Protein AF-A0A7C1Q0R7-F1 (afdb_monomer_lite)

Radius of gyration: 21.44 Å; chains: 1; bounding box: 67×42×61 Å

pLDDT: mean 85.77, std 15.03, range [34.66, 98.19]

Secondary structure (DSSP, 8-state):
--SGGGGS---PPP----HHHHHHHH-EETTEEP--TT-THHHHHHH---SEEEEEE-SSS-HHHHHHHHHHHHHHHSTT-EEEEEESSHHHHHHHIIIIIHHHHHH-HHHHHH--S-B-SSEEEETTEEEEEEETTS-SGGGG---SEEEEESGGGS-HHHHHHHHGGGTT-SS-EEEEEE---STTSHHHHHHHHS--EEEEEE-TTT--EEE---PPPTTS---SSEE-TTS------TTGGGT---EEB-TTT-PBP---TTS-EEEEES-SS-SSEEEEE-GGGGTTT--HHHHHHHHHH---GGGGGGG-

Foldseek 3Di:
DVVVVVPPPPPQQPPPLFLQVLQQVFWDDPLHRDDCQLNVVLRCVLRDLFQFAFEAAFPDNCNVLSVLSSVLSCCLRDAQFEEEEEDAAPVVLQCCCVPRVVRGCVRGPSQVVLDWPDDDSQWTDRNRYIYGYDHQPDDPPVLPAAHQAYEYEQFQSHDPVVVVSNLVSNPPHPRSHYYAYHHDQADCDGSNVLCVQALNKAKWWQDPVPRDTDGQADDAPPPDQRLGQKDAPVLHGHDDDQPCLVPTFIFGADSPPSDGDADDPPTDMDIDGNHDPGSYHYYYHAPCSSVNPDGPSNLRNVLNPDPDPSSNSSRD

Sequence (316 aa):
MQDFYKELRNFKPEEIKEFSKWVTSFTKLKTKPFNFDKHEYQKTILDDTHPTIGVRKCVQVGVSEILIRKFLAFMAMHQGCQGIYTFPTAAEVSQFVKARVDPVIKGCSKIKELGFNTDNVKVKQIGQSFVHFKGSFGERETIAVPSDYNIHDEIDYSKPDIQNLYRSRLEHSSFRWETNCSTPSIPSYGIDQIFEDSDQRHWHIKCPHCNMWQILTWLPDKDKIDTNNIADPNGNPIYVDKENIKEIELIYVCRKCRKKLEYRSDLEMEWVAKYTNKDIHGYHLGPCVAWGYKKPNRIIKSFYDYKEIDKAYNHV

Structure (mmCIF, N/CA/C/O backbone):
data_AF-A0A7C1Q0R7-F1
#
_entry.id   AF-A0A7C1Q0R7-F1
#
loop_
_atom_site.group_PDB
_atom_site.id
_atom_site.type_symbol
_atom_site.label_atom_id
_atom_site.label_alt_id
_atom_site.label_comp_id
_atom_site.label_asym_id
_atom_site.label_entity_id
_atom_site.label_seq_id
_atom_site.pdbx_PDB_ins_code
_atom_site.Cartn_x
_atom_site.Cartn_y
_atom_site.Cartn_z
_atom_site.occupancy
_atom_site.B_iso_or_equiv
_atom_site.auth_seq_id
_atom_site.auth_comp_id
_atom_site.auth_asym_id
_atom_site.auth_atom_id
_atom_site.pdbx_PDB_model_num
ATOM 1 N N . MET A 1 1 ? -36.579 9.875 31.918 1.00 42.44 1 MET A N 1
ATOM 2 C CA . MET A 1 1 ? -35.888 8.658 31.421 1.00 42.44 1 MET A CA 1
ATOM 3 C C . MET A 1 1 ? -36.222 8.328 29.958 1.00 42.44 1 MET A C 1
ATOM 5 O O . MET A 1 1 ? -35.388 7.727 29.301 1.00 42.44 1 MET A O 1
ATOM 9 N N . GLN A 1 2 ? -37.381 8.746 29.423 1.00 41.19 2 GLN A N 1
ATOM 10 C CA . GLN A 1 2 ? -37.760 8.530 28.012 1.00 41.19 2 GLN A CA 1
ATOM 11 C C . GLN A 1 2 ? -37.128 9.509 27.002 1.00 41.19 2 GLN A C 1
ATOM 13 O O . GLN A 1 2 ? -37.003 9.154 25.836 1.00 41.19 2 GLN A O 1
ATOM 18 N N . ASP A 1 3 ? -36.671 10.692 27.426 1.00 42.06 3 ASP A N 1
ATOM 19 C CA . ASP A 1 3 ? -36.121 11.695 26.495 1.00 42.06 3 ASP A CA 1
ATOM 20 C C . ASP A 1 3 ? -34.596 11.625 26.288 1.00 42.06 3 ASP A C 1
ATOM 22 O O . ASP A 1 3 ? -34.091 12.231 25.352 1.00 42.06 3 ASP A O 1
ATOM 26 N N . PHE A 1 4 ? -33.858 10.821 27.067 1.00 38.94 4 PHE A N 1
ATOM 27 C CA . PHE A 1 4 ? -32.407 10.636 26.867 1.00 38.94 4 PHE A CA 1
ATOM 28 C C . PHE A 1 4 ? -32.087 9.808 25.607 1.00 38.94 4 PHE A C 1
ATOM 30 O O . PHE A 1 4 ? -31.056 9.996 24.973 1.00 38.94 4 PHE A O 1
ATOM 37 N N . TYR A 1 5 ? -33.003 8.925 25.194 1.00 41.19 5 TYR A N 1
ATOM 38 C CA . TYR A 1 5 ? -32.821 8.073 24.014 1.00 41.19 5 TYR A CA 1
ATOM 39 C C . TYR A 1 5 ? -33.250 8.734 22.694 1.00 41.19 5 TYR A C 1
ATOM 41 O O . TYR A 1 5 ? -32.948 8.201 21.630 1.00 41.19 5 TYR A O 1
ATOM 49 N N . LYS A 1 6 ? -33.920 9.898 22.731 1.00 36.16 6 LYS A N 1
ATOM 50 C CA . LYS A 1 6 ? -34.312 10.637 21.513 1.00 36.16 6 LYS A CA 1
ATOM 51 C C . LYS A 1 6 ? -33.145 11.372 20.847 1.00 36.16 6 LYS A C 1
ATOM 53 O O . LYS A 1 6 ? -33.234 11.674 19.661 1.00 36.16 6 LYS A O 1
ATOM 58 N N . GLU A 1 7 ? -32.057 11.629 21.574 1.00 34.66 7 GLU A N 1
ATOM 59 C CA . GLU A 1 7 ? -30.865 12.317 21.052 1.00 34.66 7 GLU A CA 1
ATOM 60 C C . GLU A 1 7 ? -29.766 11.376 20.542 1.00 34.66 7 GLU A C 1
ATOM 62 O O . GLU A 1 7 ? -28.697 11.830 20.126 1.00 34.66 7 GLU A O 1
ATOM 67 N N . LEU A 1 8 ? -30.026 10.068 20.476 1.00 38.53 8 LEU A N 1
ATOM 68 C CA . LEU A 1 8 ? -29.228 9.188 19.630 1.00 38.53 8 LEU A CA 1
ATOM 69 C C . LEU A 1 8 ? -29.557 9.545 18.181 1.00 38.53 8 LEU A C 1
ATOM 71 O O . LEU A 1 8 ? -30.485 8.999 17.587 1.00 38.53 8 LEU A O 1
ATOM 75 N N . ARG A 1 9 ? -28.829 10.526 17.625 1.00 42.84 9 ARG A N 1
ATOM 76 C CA . ARG A 1 9 ? -28.843 10.841 16.194 1.00 42.84 9 ARG A CA 1
ATOM 77 C C . ARG A 1 9 ? -28.782 9.514 15.448 1.00 42.84 9 ARG A C 1
ATOM 79 O O . ARG A 1 9 ? -27.761 8.832 15.492 1.00 42.84 9 ARG A O 1
ATOM 86 N N . ASN A 1 10 ? -29.881 9.161 14.784 1.00 41.69 10 ASN A N 1
ATOM 87 C CA . ASN A 1 10 ? -29.944 8.073 13.818 1.00 41.69 10 ASN A CA 1
ATOM 88 C C . ASN A 1 10 ? -29.047 8.454 12.637 1.00 41.69 10 ASN A C 1
ATOM 90 O O . ASN A 1 10 ? -29.522 8.885 11.586 1.00 41.69 10 ASN A O 1
ATOM 94 N N . PHE A 1 11 ? -27.735 8.352 12.832 1.00 46.06 11 PHE A N 1
ATOM 95 C CA . PHE A 1 11 ? -26.768 8.441 11.763 1.00 46.06 11 PHE A CA 1
ATOM 96 C C . PHE A 1 11 ? -26.883 7.137 10.989 1.00 46.06 11 PHE A C 1
ATOM 98 O O . PHE A 1 11 ? -26.277 6.129 11.342 1.00 46.06 11 PHE A O 1
ATOM 105 N N . LYS A 1 12 ? -27.739 7.130 9.968 1.00 44.28 12 LYS A N 1
ATOM 106 C CA . LYS A 1 12 ? -27.694 6.077 8.959 1.00 44.28 12 LYS A CA 1
ATOM 107 C C . LYS A 1 12 ? -26.378 6.274 8.203 1.00 44.28 12 LYS A C 1
ATOM 109 O O . LYS A 1 12 ? -26.200 7.357 7.639 1.00 44.28 12 LYS A O 1
ATOM 114 N N . PRO A 1 13 ? -25.446 5.305 8.210 1.00 50.72 13 PRO A N 1
ATOM 115 C CA . PRO A 1 13 ? -24.285 5.382 7.337 1.00 50.72 13 PRO A CA 1
ATOM 116 C C . PRO A 1 13 ? -24.773 5.591 5.900 1.00 50.72 13 PRO A C 1
ATOM 118 O O . PRO A 1 13 ? -25.731 4.945 5.474 1.00 50.72 13 PRO A O 1
ATOM 121 N N . GLU A 1 14 ? -24.167 6.520 5.160 1.00 50.19 14 GLU A N 1
ATOM 122 C CA . GLU A 1 14 ? -24.416 6.603 3.719 1.00 50.19 14 GLU A CA 1
ATOM 123 C C . GLU A 1 14 ? -24.009 5.276 3.068 1.00 50.19 14 GLU A C 1
ATOM 125 O O . GLU A 1 14 ? -22.949 4.734 3.387 1.00 50.19 14 GLU A O 1
ATOM 130 N N . GLU A 1 15 ? -24.810 4.787 2.115 1.00 48.34 15 GLU A N 1
ATOM 131 C CA . GLU A 1 15 ? -24.443 3.681 1.220 1.00 48.34 15 GLU A CA 1
ATOM 132 C C . GLU A 1 15 ? -23.345 4.130 0.237 1.00 48.34 15 GLU A C 1
ATOM 134 O O . GLU A 1 15 ? -23.527 4.210 -0.981 1.00 48.34 15 GLU A O 1
ATOM 139 N N . ILE A 1 16 ? -22.164 4.452 0.751 1.00 55.19 16 ILE A N 1
ATOM 140 C CA . ILE A 1 16 ? -20.971 4.501 -0.080 1.00 55.19 16 ILE A CA 1
ATOM 141 C C . ILE A 1 16 ? -20.469 3.068 -0.183 1.00 55.19 16 ILE A C 1
ATOM 143 O O . ILE A 1 16 ? -19.969 2.505 0.779 1.00 55.19 16 ILE A O 1
ATOM 147 N N . LYS A 1 17 ? -20.642 2.469 -1.362 1.00 64.62 17 LYS A N 1
ATOM 148 C CA . LYS A 1 17 ? -20.288 1.063 -1.604 1.00 64.62 17 LYS A CA 1
ATOM 149 C C . LYS A 1 17 ? -18.780 0.835 -1.791 1.00 64.62 17 LYS A C 1
ATOM 151 O O . LYS A 1 17 ? -18.340 -0.303 -1.731 1.00 64.62 17 LYS A O 1
ATOM 156 N N . GLU A 1 18 ? -18.001 1.901 -2.005 1.00 85.94 18 GLU A N 1
ATOM 157 C CA . GLU A 1 18 ? -16.574 1.841 -2.356 1.00 85.94 18 GLU A CA 1
ATOM 158 C C . GLU A 1 18 ? -15.733 2.789 -1.490 1.00 85.94 18 GLU A C 1
ATOM 160 O O . GLU A 1 18 ? -16.016 3.991 -1.389 1.00 85.94 18 GLU A O 1
ATOM 165 N N . PHE A 1 19 ? -14.651 2.272 -0.908 1.00 94.06 19 PHE A N 1
ATOM 166 C CA . PHE A 1 19 ? -13.727 3.054 -0.087 1.00 94.06 19 PHE A CA 1
ATOM 167 C C . PHE A 1 19 ? -13.060 4.176 -0.883 1.00 94.06 19 PHE A C 1
ATOM 169 O O . PHE A 1 19 ? -12.844 5.263 -0.351 1.00 94.06 19 PHE A O 1
ATOM 176 N N . SER A 1 20 ? -12.754 3.961 -2.160 1.00 94.56 20 SER A N 1
ATOM 177 C CA . SER A 1 20 ? -12.047 4.922 -3.010 1.00 94.56 20 SER A CA 1
ATOM 178 C C . SER A 1 20 ? -12.898 6.142 -3.283 1.00 94.56 20 SER A C 1
ATOM 180 O O . SER A 1 20 ? -12.407 7.273 -3.194 1.00 94.56 20 SER A O 1
ATOM 182 N N . LYS A 1 21 ? -14.198 5.931 -3.495 1.00 93.94 21 LYS A N 1
ATOM 183 C CA . LYS A 1 21 ? -15.187 7.000 -3.582 1.00 93.94 21 LYS A CA 1
ATOM 184 C C . LYS A 1 21 ? -15.287 7.774 -2.270 1.00 93.94 21 LYS A C 1
ATOM 186 O O . LYS A 1 21 ? -15.254 9.004 -2.300 1.00 93.94 21 LYS A O 1
ATOM 191 N N . TRP A 1 22 ? -15.350 7.092 -1.123 1.00 94.50 22 TRP A N 1
ATOM 192 C CA . TRP A 1 22 ? -15.361 7.757 0.188 1.00 94.50 22 TRP A CA 1
ATOM 193 C C . TRP A 1 22 ? -14.112 8.628 0.383 1.00 94.50 22 TRP A C 1
ATOM 195 O O . TRP A 1 22 ? -14.188 9.814 0.705 1.00 94.50 22 TRP A O 1
ATOM 205 N N . VAL A 1 23 ? -12.944 8.045 0.123 1.00 95.44 23 VAL A N 1
ATOM 206 C CA . VAL A 1 23 ? -11.639 8.662 0.351 1.00 95.44 23 VAL A CA 1
ATOM 207 C C . VAL A 1 23 ? -11.426 9.893 -0.525 1.00 95.44 23 VAL A C 1
ATOM 209 O O . VAL A 1 23 ? -10.986 10.929 -0.020 1.00 95.44 23 VAL A O 1
ATOM 212 N N . THR A 1 24 ? -11.760 9.803 -1.810 1.00 95.50 24 THR A N 1
ATOM 213 C CA . THR A 1 24 ? -11.657 10.930 -2.754 1.00 95.50 24 THR A CA 1
ATOM 214 C C . THR A 1 24 ? -12.675 12.031 -2.468 1.00 95.50 24 THR A C 1
ATOM 216 O O . THR A 1 24 ? -12.364 13.205 -2.657 1.00 95.50 24 THR A O 1
ATOM 219 N N . SER A 1 25 ? -13.855 11.682 -1.949 1.00 94.62 25 SER A N 1
ATOM 220 C CA . SER A 1 25 ? -14.903 12.659 -1.627 1.00 94.62 25 SER A CA 1
ATOM 221 C C . SER A 1 25 ? -14.608 13.440 -0.349 1.00 94.62 25 SER A C 1
ATOM 223 O O . SER A 1 25 ? -14.894 14.634 -0.271 1.00 94.62 25 SER A O 1
ATOM 225 N N . PHE A 1 26 ? -14.041 12.780 0.666 1.00 94.94 26 PHE A N 1
ATOM 226 C CA . PHE A 1 26 ? -13.990 13.357 2.009 1.00 94.94 26 PHE A CA 1
ATOM 227 C C . PHE A 1 26 ? -12.599 13.637 2.543 1.00 94.94 26 PHE A C 1
ATOM 229 O O . PHE A 1 26 ? -12.502 14.341 3.540 1.00 94.94 26 PHE A O 1
ATOM 236 N N . THR A 1 27 ? -11.523 13.121 1.947 1.00 95.44 27 THR A N 1
ATOM 237 C CA . THR A 1 27 ? -10.171 13.327 2.486 1.00 95.44 27 THR A CA 1
ATOM 238 C C . THR A 1 27 ? -9.345 14.287 1.639 1.00 95.44 27 THR A C 1
ATOM 240 O O . THR A 1 27 ? -9.610 14.539 0.463 1.00 95.44 27 THR A O 1
ATOM 243 N N . LYS A 1 28 ? -8.305 14.844 2.263 1.00 94.31 28 LYS A N 1
ATOM 244 C CA . LYS A 1 28 ? -7.347 15.743 1.618 1.00 94.31 28 LYS A CA 1
ATOM 245 C C . LYS A 1 28 ? -5.928 15.215 1.783 1.00 94.31 28 LYS A C 1
ATOM 247 O O . LYS A 1 28 ? -5.630 14.457 2.709 1.00 94.31 28 LYS A O 1
ATOM 252 N N . LEU A 1 29 ? -5.035 15.648 0.903 1.00 91.88 29 LEU A N 1
ATOM 253 C CA . LEU A 1 29 ? -3.594 15.470 1.028 1.00 91.88 29 LEU A CA 1
ATOM 254 C C . LEU A 1 29 ? -2.919 16.803 0.716 1.00 91.88 29 LEU A C 1
ATOM 256 O O . LEU A 1 29 ? -3.132 17.368 -0.353 1.00 91.88 29 LEU A O 1
ATOM 260 N N . LYS A 1 30 ? -2.125 17.322 1.663 1.00 88.06 30 LYS A N 1
ATOM 261 C CA . LYS A 1 30 ? -1.474 18.642 1.548 1.00 88.06 30 LYS A CA 1
ATOM 262 C C . LYS A 1 30 ? -2.463 19.725 1.087 1.00 88.06 30 LYS A C 1
ATOM 264 O O . LYS A 1 30 ? -2.247 20.361 0.065 1.00 88.06 30 LYS A O 1
ATOM 269 N N . THR A 1 31 ? -3.577 19.840 1.817 1.00 86.31 31 THR A N 1
ATOM 270 C CA . THR A 1 31 ? -4.712 20.766 1.596 1.00 86.31 31 THR A CA 1
ATOM 271 C C . THR A 1 31 ? -5.526 20.589 0.308 1.00 86.31 31 THR A C 1
ATOM 273 O O . THR A 1 31 ? -6.629 21.132 0.230 1.00 86.31 31 THR A O 1
ATOM 276 N N . LYS A 1 32 ? -5.071 19.781 -0.654 1.00 92.94 32 LYS A N 1
ATOM 277 C CA . LYS A 1 32 ? -5.807 19.471 -1.887 1.00 92.94 32 LYS A CA 1
ATOM 278 C C . LYS A 1 32 ? -6.721 18.251 -1.709 1.00 92.94 32 LYS A C 1
ATOM 280 O O . LYS A 1 32 ? -6.392 17.385 -0.894 1.00 92.94 32 LYS A O 1
ATOM 285 N N . PRO A 1 33 ? -7.846 18.158 -2.443 1.00 94.00 33 PRO A N 1
ATOM 286 C CA . PRO A 1 33 ? -8.642 16.933 -2.504 1.00 94.00 33 PRO A CA 1
ATOM 287 C C . PRO A 1 33 ? -7.771 15.728 -2.871 1.00 94.00 33 PRO A C 1
ATOM 289 O O . PRO A 1 33 ? -6.902 15.836 -3.739 1.00 94.00 33 PRO A O 1
ATOM 292 N N . PHE A 1 34 ? -7.970 14.606 -2.180 1.00 95.12 34 PHE A N 1
ATOM 293 C CA . PHE A 1 34 ? -7.236 13.380 -2.477 1.00 95.12 34 PHE A CA 1
ATOM 294 C C . PHE A 1 34 ? -7.654 12.822 -3.845 1.00 95.12 34 PHE A C 1
ATOM 296 O O . PHE A 1 34 ? -8.837 12.791 -4.174 1.00 95.12 34 PHE A O 1
ATOM 303 N N . ASN A 1 35 ? -6.686 12.361 -4.634 1.00 94.44 35 ASN A N 1
ATOM 304 C CA . ASN A 1 35 ? -6.914 11.661 -5.894 1.00 94.44 35 ASN A CA 1
ATOM 305 C C . ASN A 1 35 ? -5.811 10.615 -6.118 1.00 94.44 35 ASN A C 1
ATOM 307 O O . ASN A 1 35 ? -4.823 10.582 -5.384 1.00 94.44 35 ASN A O 1
ATOM 311 N N . PHE A 1 36 ? -5.999 9.776 -7.134 1.00 93.25 36 PHE A N 1
ATOM 312 C CA . PHE A 1 36 ? -5.085 8.691 -7.488 1.00 93.25 36 PHE A CA 1
ATOM 313 C C . PHE A 1 36 ? -4.190 9.022 -8.689 1.00 93.25 36 PHE A C 1
ATOM 315 O O . PHE A 1 36 ? -3.677 8.097 -9.309 1.00 93.25 36 PHE A O 1
ATOM 322 N N . ASP A 1 37 ? -4.001 10.301 -9.042 1.00 91.81 37 ASP A N 1
ATOM 323 C CA . ASP A 1 37 ? -3.130 10.678 -10.164 1.00 91.81 37 ASP A CA 1
ATOM 324 C C . ASP A 1 37 ? -1.728 10.078 -9.960 1.00 91.81 37 ASP A C 1
ATOM 326 O O . ASP A 1 37 ? -1.084 10.299 -8.924 1.00 91.81 37 ASP A O 1
ATOM 330 N N . LYS A 1 38 ? -1.278 9.271 -10.930 1.00 92.00 38 LYS A N 1
ATOM 331 C CA . LYS A 1 38 ? -0.022 8.489 -10.912 1.00 92.00 38 LYS A CA 1
ATOM 332 C C . LYS A 1 38 ? 0.061 7.407 -9.826 1.00 92.00 38 LYS A C 1
ATOM 334 O O . LYS A 1 38 ? 1.154 6.923 -9.514 1.00 92.00 38 LYS A O 1
ATOM 339 N N . HIS A 1 39 ? -1.071 7.064 -9.221 1.00 94.12 39 HIS A N 1
ATOM 340 C CA . HIS A 1 39 ? -1.218 6.127 -8.108 1.00 94.12 39 HIS A CA 1
ATOM 341 C C . HIS A 1 39 ? -2.429 5.197 -8.296 1.00 94.12 39 HIS A C 1
ATOM 343 O O . HIS A 1 39 ? -3.006 4.719 -7.323 1.00 94.12 39 HIS A O 1
ATOM 349 N N . GLU A 1 40 ? -2.825 4.911 -9.536 1.00 94.06 40 GLU A N 1
ATOM 350 C CA . GLU A 1 40 ? -4.020 4.126 -9.881 1.00 94.06 40 GLU A CA 1
ATOM 351 C C . GLU A 1 40 ? -4.017 2.736 -9.236 1.00 94.06 40 GLU A C 1
ATOM 353 O O . GLU A 1 40 ? -5.059 2.258 -8.790 1.00 94.06 40 GLU A O 1
ATOM 358 N N . TYR A 1 41 ? -2.831 2.134 -9.091 1.00 93.50 41 TYR A N 1
ATOM 359 C CA . TYR A 1 41 ? -2.624 0.849 -8.416 1.00 93.50 41 TYR A CA 1
ATOM 360 C C . TYR A 1 41 ? -3.160 0.823 -6.980 1.00 93.50 41 TYR A C 1
ATOM 362 O O . TYR A 1 41 ? -3.491 -0.240 -6.457 1.00 93.50 41 TYR A O 1
ATOM 370 N N . GLN A 1 42 ? -3.262 1.981 -6.328 1.00 95.69 42 GLN A N 1
ATOM 371 C CA . GLN A 1 42 ? -3.757 2.092 -4.963 1.00 95.69 42 GLN A CA 1
ATOM 372 C C . GLN A 1 42 ? -5.277 1.931 -4.861 1.00 95.69 42 GLN A C 1
ATOM 374 O O . GLN A 1 42 ? -5.764 1.542 -3.800 1.00 95.69 42 GLN A O 1
ATOM 379 N N . LYS A 1 43 ? -6.027 2.220 -5.935 1.00 94.88 43 LYS A N 1
ATOM 380 C CA . LYS A 1 43 ? -7.495 2.216 -5.914 1.00 94.88 43 LYS A CA 1
ATOM 381 C C . LYS A 1 43 ? -8.041 0.832 -5.563 1.00 94.88 43 LYS A C 1
ATOM 383 O O . LYS A 1 43 ? -8.800 0.707 -4.611 1.00 94.88 43 LYS A O 1
ATOM 388 N N . THR A 1 44 ? -7.589 -0.204 -6.271 1.00 93.62 44 THR A N 1
ATOM 389 C CA . THR A 1 44 ? -8.032 -1.587 -6.034 1.00 93.62 44 THR A CA 1
ATOM 390 C C . THR A 1 44 ? -7.694 -2.067 -4.626 1.00 93.62 44 THR A C 1
ATOM 392 O O . THR A 1 44 ? -8.540 -2.671 -3.988 1.00 93.62 44 THR A O 1
ATOM 395 N N . ILE A 1 45 ? -6.503 -1.750 -4.102 1.00 95.88 45 ILE A N 1
ATOM 396 C CA . ILE A 1 45 ? -6.101 -2.131 -2.734 1.00 95.88 45 ILE A CA 1
ATOM 397 C C . ILE A 1 45 ? -7.019 -1.474 -1.694 1.00 95.88 45 ILE A C 1
ATOM 399 O O . ILE A 1 45 ? -7.382 -2.077 -0.678 1.00 95.88 45 ILE A O 1
ATOM 403 N N . LEU A 1 46 ? -7.382 -0.214 -1.937 1.00 95.44 46 LEU A N 1
ATOM 404 C CA . LEU A 1 46 ? -8.264 0.534 -1.057 1.00 95.44 46 LEU A CA 1
ATOM 405 C C . LEU A 1 46 ? -9.697 -0.027 -1.080 1.00 95.44 46 LEU A C 1
ATOM 407 O O . LEU A 1 46 ? -10.297 -0.152 -0.017 1.00 95.44 46 LEU A O 1
ATOM 411 N N . ASP A 1 47 ? -10.203 -0.397 -2.259 1.00 95.88 47 ASP A N 1
ATOM 412 C CA . ASP A 1 47 ? -11.548 -0.961 -2.458 1.00 95.88 47 ASP A CA 1
ATOM 413 C C . ASP A 1 47 ? -11.664 -2.456 -2.124 1.00 95.88 47 ASP A C 1
ATOM 415 O O . ASP A 1 47 ? -12.774 -2.972 -2.011 1.00 95.88 47 ASP A O 1
ATOM 419 N N . ASP A 1 48 ? -10.546 -3.159 -1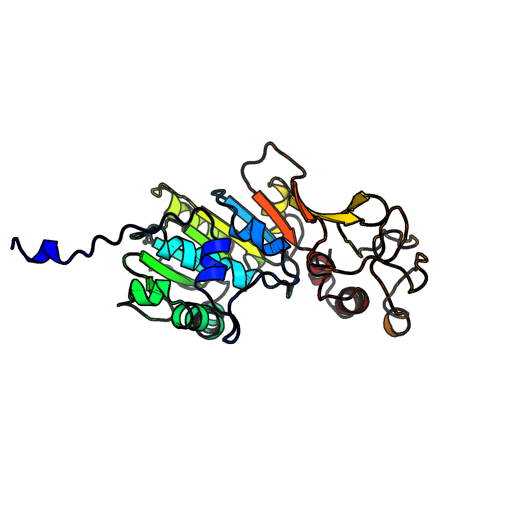.948 1.00 95.19 48 ASP A N 1
ATOM 420 C CA . ASP A 1 48 ? -10.548 -4.580 -1.615 1.00 95.19 48 ASP A CA 1
ATOM 421 C C . ASP A 1 48 ? -11.159 -4.824 -0.227 1.00 95.19 48 ASP A C 1
ATOM 423 O O . ASP A 1 48 ? -10.669 -4.312 0.777 1.00 95.19 48 ASP A O 1
ATOM 427 N N . THR A 1 49 ? -12.227 -5.610 -0.157 1.00 94.81 49 THR A N 1
ATOM 428 C CA . THR A 1 49 ? -12.953 -5.912 1.088 1.00 94.81 49 THR A CA 1
ATOM 429 C C . THR A 1 49 ? -12.678 -7.319 1.611 1.00 94.81 49 THR A C 1
ATOM 431 O O . THR A 1 49 ? -13.342 -7.770 2.544 1.00 94.81 49 THR A O 1
ATOM 434 N N . HIS A 1 50 ? -11.704 -8.019 1.019 1.00 95.06 50 HIS A N 1
ATOM 435 C CA . HIS A 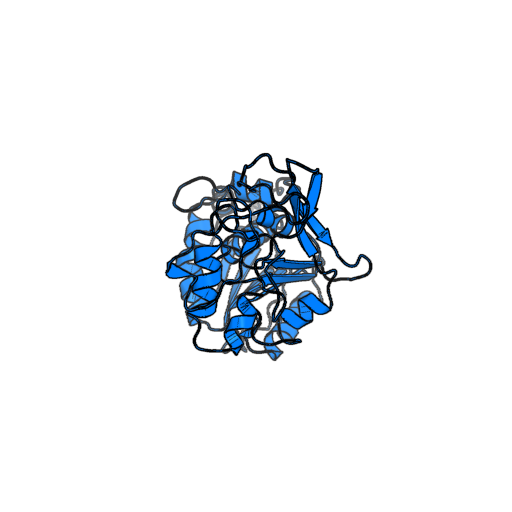1 50 ? -11.308 -9.344 1.468 1.00 95.06 50 HIS A CA 1
ATOM 436 C C . HIS A 1 50 ? -10.845 -9.304 2.938 1.00 95.06 50 HIS A C 1
ATOM 438 O O . HIS A 1 50 ? -10.065 -8.412 3.289 1.00 95.06 50 HIS A O 1
ATOM 444 N N . PRO A 1 51 ? -11.278 -10.253 3.797 1.00 94.19 51 PRO A N 1
ATOM 445 C CA . PRO A 1 51 ? -10.934 -10.240 5.216 1.00 94.19 51 PRO A CA 1
ATOM 446 C C . PRO A 1 51 ? -9.431 -10.234 5.479 1.00 94.19 51 PRO A C 1
ATOM 448 O O . PRO A 1 51 ? -8.985 -9.514 6.357 1.00 94.19 51 PRO A O 1
ATOM 451 N N . THR A 1 52 ? -8.639 -10.964 4.693 1.00 96.25 52 THR A N 1
ATOM 452 C CA . THR A 1 52 ? -7.176 -10.999 4.849 1.00 96.25 52 THR A CA 1
ATOM 453 C C . THR A 1 52 ? -6.486 -10.447 3.609 1.00 96.25 52 THR A C 1
ATOM 455 O O . THR A 1 52 ? -6.649 -10.993 2.514 1.00 96.25 52 THR A O 1
ATOM 458 N N . ILE A 1 53 ? -5.696 -9.384 3.780 1.00 98.19 53 ILE A N 1
ATOM 459 C CA . ILE A 1 53 ? -4.922 -8.744 2.708 1.00 98.19 53 ILE A CA 1
ATOM 460 C C . ILE A 1 53 ? -3.441 -8.673 3.096 1.00 98.19 53 ILE A C 1
ATOM 462 O O . ILE A 1 53 ? -3.101 -8.227 4.192 1.00 98.19 53 ILE A O 1
ATOM 466 N N . GLY A 1 54 ? -2.554 -9.053 2.177 1.00 98.00 54 GLY A N 1
ATOM 467 C CA . GLY A 1 54 ? -1.107 -8.852 2.277 1.00 98.00 54 GLY A CA 1
ATOM 468 C C . GLY A 1 54 ? -0.612 -7.845 1.239 1.00 98.00 54 GLY A C 1
ATOM 469 O O . GLY A 1 54 ? -0.934 -7.951 0.063 1.00 98.00 54 GLY A O 1
ATOM 470 N N . VAL A 1 55 ? 0.187 -6.862 1.639 1.00 98.06 55 VAL A N 1
ATOM 471 C CA . VAL A 1 55 ? 0.768 -5.851 0.748 1.00 98.06 55 VAL A CA 1
ATOM 472 C C . VAL A 1 55 ? 2.290 -5.869 0.872 1.00 98.06 55 VAL A C 1
ATOM 474 O O . VAL A 1 55 ? 2.868 -5.191 1.725 1.00 98.06 55 VAL A O 1
ATOM 477 N N . ARG A 1 56 ? 2.947 -6.636 -0.004 1.00 96.88 56 ARG A N 1
ATOM 478 C CA . ARG A 1 56 ? 4.409 -6.654 -0.139 1.00 96.88 56 ARG A CA 1
ATOM 479 C C . ARG A 1 56 ? 4.828 -5.475 -1.006 1.00 96.88 56 ARG A C 1
ATOM 481 O O . ARG A 1 56 ? 4.525 -5.440 -2.199 1.00 96.88 56 ARG A O 1
ATOM 488 N N . LYS A 1 57 ? 5.499 -4.485 -0.420 1.00 93.62 57 LYS A N 1
ATOM 489 C CA . LYS A 1 57 ? 5.824 -3.220 -1.098 1.00 93.62 57 LYS A CA 1
ATOM 490 C C . LYS A 1 57 ? 7.315 -2.919 -1.103 1.00 93.62 57 LYS A C 1
ATOM 492 O O . LYS A 1 57 ? 8.021 -3.258 -0.167 1.00 93.62 57 LYS A O 1
ATOM 497 N N . CYS A 1 58 ? 7.771 -2.157 -2.091 1.00 89.75 58 CYS A N 1
ATOM 498 C CA . CYS A 1 58 ? 9.028 -1.429 -1.977 1.00 89.75 58 CYS A CA 1
ATOM 499 C C . CYS A 1 58 ? 8.852 -0.153 -1.125 1.00 89.75 58 CYS A C 1
ATOM 501 O O . CYS A 1 58 ? 7.748 0.251 -0.742 1.00 89.75 58 CYS A O 1
ATOM 503 N N . VAL A 1 59 ? 9.943 0.577 -0.897 1.00 84.75 59 VAL A N 1
ATOM 504 C CA . VAL A 1 59 ? 9.891 1.875 -0.210 1.00 84.75 59 VAL A CA 1
ATOM 505 C C . VAL A 1 59 ? 9.282 2.985 -1.084 1.00 84.75 59 VAL A C 1
ATOM 507 O O . VAL A 1 59 ? 9.394 2.993 -2.314 1.00 84.75 59 VAL A O 1
ATOM 510 N N . GLN A 1 60 ? 8.668 3.984 -0.441 1.00 82.38 60 GLN A N 1
ATOM 511 C CA . GLN A 1 60 ? 8.194 5.227 -1.076 1.00 82.38 60 GLN A CA 1
ATOM 512 C C . GLN A 1 60 ? 7.184 5.037 -2.232 1.00 82.38 60 GLN A C 1
ATOM 514 O O . GLN A 1 60 ? 7.329 5.659 -3.283 1.00 82.38 60 GLN A O 1
ATOM 519 N N . VAL A 1 61 ? 6.170 4.186 -2.049 1.00 89.81 61 VAL A N 1
ATOM 520 C CA . VAL A 1 61 ? 5.034 4.009 -2.993 1.00 89.81 61 VAL A CA 1
ATOM 521 C C . VAL A 1 61 ? 3.684 4.459 -2.417 1.00 89.81 61 VAL A C 1
ATOM 523 O O . VAL A 1 61 ? 2.621 4.161 -2.950 1.00 89.81 61 VAL A O 1
ATOM 526 N N . GLY A 1 62 ? 3.707 5.182 -1.294 1.00 90.56 62 GLY A N 1
ATOM 527 C CA . GLY A 1 62 ? 2.513 5.815 -0.726 1.00 90.56 62 GLY A CA 1
ATOM 528 C C . GLY A 1 62 ? 1.485 4.865 -0.100 1.00 90.56 62 GLY A C 1
ATOM 529 O O . GLY A 1 62 ? 0.404 5.323 0.242 1.00 90.56 62 GLY A O 1
ATOM 530 N N . VAL A 1 63 ? 1.796 3.580 0.102 1.00 94.00 63 VAL A N 1
ATOM 531 C CA . VAL A 1 63 ? 0.843 2.590 0.647 1.00 94.00 63 VAL A CA 1
ATOM 532 C C . VAL A 1 63 ? 0.292 2.990 2.020 1.00 94.00 63 VAL A C 1
ATOM 534 O O . VAL A 1 63 ? -0.919 2.981 2.210 1.00 94.00 63 VAL A O 1
ATOM 537 N N . SER A 1 64 ? 1.124 3.459 2.954 1.00 93.25 64 SER A N 1
ATOM 538 C CA . SER A 1 64 ? 0.621 3.883 4.270 1.00 93.25 64 SER A CA 1
ATOM 539 C C . SER A 1 64 ? -0.365 5.064 4.194 1.00 93.25 64 SER A C 1
ATOM 541 O O . SER A 1 64 ? -1.172 5.224 5.101 1.00 93.25 64 SER A O 1
ATOM 543 N N . GLU A 1 65 ? -0.353 5.887 3.125 1.00 94.50 65 GLU A N 1
ATOM 544 C CA . GLU A 1 65 ? -1.388 6.924 2.916 1.00 94.50 65 GLU A CA 1
ATOM 545 C C . GLU A 1 65 ? -2.766 6.320 2.632 1.00 94.50 65 GLU A C 1
ATOM 547 O O . GLU A 1 65 ? -3.777 6.887 3.054 1.00 94.50 65 GLU A O 1
ATOM 552 N N . ILE A 1 66 ? -2.823 5.209 1.893 1.00 95.69 66 ILE A N 1
ATOM 553 C CA . ILE A 1 66 ? -4.093 4.564 1.558 1.00 95.69 66 ILE A CA 1
ATOM 554 C C . ILE A 1 66 ? -4.573 3.650 2.672 1.00 95.69 66 ILE A C 1
ATOM 556 O O . ILE A 1 66 ? -5.766 3.646 2.949 1.00 95.69 66 ILE A O 1
ATOM 560 N N . LEU A 1 67 ? -3.672 2.967 3.383 1.00 96.75 67 LEU A N 1
ATOM 561 C CA . LEU A 1 67 ? -4.055 2.099 4.495 1.00 96.75 67 LEU A CA 1
ATOM 562 C C . LEU A 1 67 ? -4.737 2.894 5.606 1.00 96.75 67 LEU A C 1
ATOM 564 O O . LEU A 1 67 ? -5.838 2.537 6.016 1.00 96.75 67 LEU A O 1
ATOM 568 N N . ILE A 1 68 ? -4.168 4.033 6.021 1.00 96.62 68 ILE A N 1
ATOM 569 C CA . ILE A 1 68 ? -4.822 4.873 7.033 1.00 96.62 68 ILE A CA 1
ATOM 570 C C . ILE A 1 68 ? -6.167 5.423 6.554 1.00 96.62 68 ILE A C 1
ATOM 572 O O . ILE A 1 68 ? -7.112 5.513 7.331 1.00 96.62 68 ILE A O 1
ATOM 576 N N . ARG A 1 69 ? -6.291 5.784 5.274 1.00 96.94 69 ARG A N 1
ATOM 577 C CA . ARG A 1 69 ? -7.548 6.312 4.730 1.00 96.94 69 ARG A CA 1
ATOM 578 C C . ARG A 1 69 ? -8.623 5.240 4.633 1.00 96.94 69 ARG A C 1
ATOM 580 O O . ARG A 1 69 ? -9.749 5.518 5.025 1.00 96.94 69 ARG A O 1
ATOM 587 N N . LYS A 1 70 ? -8.275 4.035 4.175 1.00 96.88 70 LYS A N 1
ATOM 588 C CA . LYS A 1 70 ? -9.160 2.863 4.171 1.00 96.88 70 LYS A CA 1
ATOM 589 C C . LYS A 1 70 ? -9.633 2.546 5.581 1.00 96.88 70 LYS A C 1
ATOM 591 O O . LYS A 1 70 ? -10.823 2.391 5.811 1.00 96.88 70 LYS A O 1
ATOM 596 N N . PHE A 1 71 ? -8.704 2.535 6.528 1.00 97.31 71 PHE A N 1
ATOM 597 C CA . PHE A 1 71 ? -8.991 2.287 7.929 1.00 97.31 71 PHE A CA 1
ATOM 598 C C . PHE A 1 71 ? -9.963 3.316 8.513 1.00 97.31 71 PHE A C 1
ATOM 600 O O . PHE A 1 71 ? -11.020 2.954 9.015 1.00 97.31 71 PHE A O 1
ATOM 607 N N . LEU A 1 72 ? -9.669 4.613 8.378 1.00 96.06 72 LEU A N 1
ATOM 608 C CA . LEU A 1 72 ? -10.552 5.678 8.864 1.00 96.06 72 LEU A CA 1
ATOM 609 C C . LEU A 1 72 ? -11.918 5.672 8.162 1.00 96.06 72 LEU A C 1
ATOM 611 O O . LEU A 1 72 ? -12.933 5.916 8.810 1.00 96.06 72 LEU A O 1
ATOM 615 N N . ALA A 1 73 ? -11.949 5.379 6.860 1.00 95.88 73 ALA A N 1
ATOM 616 C CA . ALA A 1 73 ? -13.183 5.217 6.101 1.00 95.88 73 ALA A CA 1
ATOM 617 C C . ALA A 1 73 ? -14.013 4.049 6.644 1.00 95.88 73 ALA A C 1
ATOM 619 O O . ALA A 1 73 ? -15.198 4.226 6.904 1.00 95.88 73 ALA A O 1
ATOM 620 N N . PHE A 1 74 ? -13.387 2.897 6.905 1.00 95.75 74 PHE A N 1
ATOM 621 C CA . PHE A 1 74 ? -14.041 1.742 7.515 1.00 95.75 74 PHE A CA 1
ATOM 622 C C . PHE A 1 74 ? -14.668 2.115 8.856 1.00 95.75 74 PHE A C 1
ATOM 624 O O . PHE A 1 74 ? -15.864 1.899 9.030 1.00 95.75 74 PHE A O 1
ATOM 631 N N . MET A 1 75 ? -13.914 2.764 9.750 1.00 95.19 75 MET A N 1
ATOM 632 C CA . MET A 1 75 ? -14.435 3.171 11.060 1.00 95.19 75 MET A CA 1
ATOM 633 C C . MET A 1 75 ? -15.573 4.194 10.961 1.00 95.19 75 MET A C 1
ATOM 635 O O . MET A 1 75 ? -16.465 4.206 11.807 1.00 95.19 75 MET A O 1
ATOM 639 N N . ALA A 1 76 ? -15.539 5.074 9.956 1.00 94.06 76 ALA A N 1
ATOM 640 C CA . ALA A 1 76 ? -16.578 6.072 9.724 1.00 94.06 76 ALA A CA 1
ATOM 641 C C . ALA A 1 76 ? -17.850 5.457 9.113 1.00 94.06 76 ALA A C 1
ATOM 643 O O . ALA A 1 76 ? -18.955 5.851 9.482 1.00 94.06 76 ALA A O 1
ATOM 644 N N . MET A 1 77 ? -17.699 4.499 8.197 1.00 91.75 77 MET A N 1
ATOM 645 C CA . MET A 1 77 ? -18.797 3.833 7.488 1.00 91.75 77 MET A CA 1
ATOM 646 C C . MET A 1 77 ? -19.473 2.748 8.337 1.00 91.75 77 MET A C 1
ATOM 648 O O . MET A 1 77 ? -20.682 2.564 8.235 1.00 91.75 77 MET A O 1
ATOM 652 N N . HIS A 1 78 ? -18.720 2.082 9.213 1.00 91.75 78 HIS A N 1
ATOM 653 C CA . HIS A 1 78 ? -19.202 1.026 10.105 1.00 91.75 78 HIS A CA 1
ATOM 654 C C . HIS A 1 78 ? -19.130 1.539 11.547 1.00 91.75 78 HIS A C 1
ATOM 656 O O . HIS A 1 78 ? -18.129 1.389 12.246 1.00 91.75 78 HIS A O 1
ATOM 662 N N . GLN A 1 79 ? -20.174 2.262 11.958 1.00 91.69 79 GLN A N 1
ATOM 663 C CA . GLN A 1 79 ? -20.247 2.855 13.293 1.00 91.69 79 GLN A CA 1
ATOM 664 C C . GLN A 1 79 ? -20.357 1.779 14.381 1.00 91.69 79 GLN A C 1
ATOM 666 O O . GLN A 1 79 ? -21.060 0.788 14.208 1.00 91.69 79 GLN A O 1
ATOM 671 N N . GLY A 1 80 ? -19.684 2.010 15.511 1.00 92.00 80 GLY A N 1
ATOM 672 C CA . GLY A 1 80 ? -19.662 1.086 16.649 1.00 92.00 80 GLY A CA 1
ATOM 673 C C . GLY A 1 80 ? -18.558 0.028 16.576 1.00 92.00 80 GLY A C 1
ATOM 674 O O . GLY A 1 80 ? -18.529 -0.869 17.414 1.00 92.00 80 GLY A O 1
ATOM 675 N N . CYS A 1 81 ? -17.642 0.138 15.609 1.00 94.25 81 CYS A N 1
ATOM 676 C CA . CYS A 1 81 ? -16.526 -0.787 15.444 1.00 94.25 81 CYS A CA 1
ATOM 677 C C . CYS A 1 81 ? -15.309 -0.424 16.307 1.00 94.25 81 CYS A C 1
ATOM 679 O O . CYS A 1 81 ? -15.089 0.733 16.688 1.00 94.25 81 CYS A O 1
ATOM 681 N N . GLN A 1 82 ? -14.463 -1.422 16.543 1.00 95.00 82 GLN A N 1
ATOM 682 C CA . GLN A 1 82 ? -13.133 -1.273 17.128 1.00 95.00 82 GLN A CA 1
ATOM 683 C C . GLN A 1 82 ? -12.073 -1.584 16.072 1.00 95.00 82 GLN A C 1
ATOM 685 O O . GLN A 1 82 ? -12.175 -2.576 15.360 1.00 95.00 82 GLN A O 1
ATOM 690 N N . GLY A 1 83 ? -11.049 -0.746 15.953 1.00 95.69 83 GLY A N 1
ATOM 691 C CA . GLY A 1 83 ? -9.969 -0.969 14.998 1.00 95.69 83 GLY A CA 1
ATOM 692 C C . GLY A 1 83 ? -8.605 -0.801 15.641 1.00 95.69 83 GLY A C 1
ATOM 693 O O . GLY A 1 83 ? -8.414 0.083 16.479 1.00 95.69 83 GLY A O 1
ATOM 694 N N . ILE A 1 84 ? -7.634 -1.597 15.203 1.00 94.69 84 ILE A N 1
ATOM 695 C CA . ILE A 1 84 ? -6.254 -1.538 15.691 1.00 94.69 84 ILE A CA 1
ATOM 696 C C . ILE A 1 84 ? -5.312 -1.264 14.519 1.00 94.69 84 ILE A C 1
ATOM 698 O O . ILE A 1 84 ? -5.318 -1.983 13.527 1.00 94.69 84 ILE A O 1
ATOM 702 N N . TYR A 1 85 ? -4.466 -0.243 14.643 1.00 95.00 85 TYR A N 1
ATOM 703 C CA . TYR A 1 85 ? -3.402 0.058 13.688 1.00 95.00 85 TYR A CA 1
ATOM 704 C C . TYR A 1 85 ? -2.050 -0.035 14.393 1.00 95.00 85 TYR A C 1
ATOM 706 O O . TYR A 1 85 ? -1.793 0.689 15.362 1.00 95.00 85 TYR A O 1
ATOM 714 N N . THR A 1 86 ? -1.163 -0.901 13.907 1.00 92.69 86 THR A N 1
ATOM 715 C CA . THR A 1 86 ? 0.132 -1.147 14.547 1.00 92.69 86 THR A CA 1
ATOM 716 C C . THR A 1 86 ? 1.320 -0.712 13.703 1.00 92.69 86 THR A C 1
ATOM 718 O O . THR A 1 86 ? 1.309 -0.866 12.485 1.00 92.69 86 THR A O 1
ATOM 721 N N . PHE A 1 87 ? 2.367 -0.255 14.387 1.00 91.88 87 PHE A N 1
ATOM 722 C CA . PHE A 1 87 ? 3.724 -0.072 13.859 1.00 91.88 87 PHE A CA 1
ATOM 723 C C . PHE A 1 87 ? 4.730 -0.830 14.737 1.00 91.88 87 PHE A C 1
ATOM 725 O O . PHE A 1 87 ? 4.369 -1.245 15.850 1.00 91.88 87 PHE A O 1
ATOM 732 N N . PRO A 1 88 ? 6.001 -0.956 14.308 1.00 90.56 88 PRO A N 1
ATOM 733 C CA . PRO A 1 88 ? 7.033 -1.589 15.110 1.00 90.56 88 PRO A CA 1
ATOM 734 C C . PRO A 1 88 ? 7.122 -0.956 16.498 1.00 90.56 88 PRO A C 1
ATOM 736 O O . PRO A 1 88 ? 6.834 -1.630 17.484 1.00 90.56 88 PRO A O 1
ATOM 739 N N . THR A 1 89 ? 7.387 0.345 16.619 1.00 90.00 89 THR A N 1
ATOM 740 C CA . THR A 1 89 ? 7.562 1.006 17.923 1.00 90.00 89 THR A CA 1
ATOM 741 C C . THR A 1 89 ? 6.469 2.026 18.259 1.00 90.00 89 THR A C 1
ATOM 743 O O . THR A 1 89 ? 5.830 2.618 17.392 1.00 90.00 89 THR A O 1
ATOM 746 N N . ALA A 1 90 ? 6.276 2.301 19.555 1.00 88.56 90 ALA A N 1
ATOM 747 C CA . ALA A 1 90 ? 5.359 3.353 20.013 1.00 88.56 90 ALA A CA 1
ATOM 748 C C . ALA A 1 90 ? 5.804 4.769 19.585 1.00 88.56 90 ALA A C 1
ATOM 750 O O . ALA A 1 90 ? 4.974 5.669 19.437 1.00 88.56 90 ALA A O 1
ATOM 751 N N . ALA A 1 91 ? 7.109 4.973 19.374 1.00 91.56 91 ALA A N 1
ATOM 752 C CA . ALA A 1 91 ? 7.650 6.231 18.868 1.00 91.56 91 ALA A CA 1
ATOM 753 C C . ALA A 1 91 ? 7.231 6.469 17.408 1.00 91.56 91 ALA A C 1
ATOM 755 O O . ALA A 1 91 ? 6.725 7.547 17.092 1.00 91.56 91 ALA A O 1
ATOM 756 N N . GLU A 1 92 ? 7.354 5.448 16.552 1.00 91.75 92 GLU A N 1
ATOM 757 C CA . GLU A 1 92 ? 6.895 5.501 15.157 1.00 91.75 92 GLU A CA 1
ATOM 758 C C . GLU A 1 92 ? 5.389 5.723 15.068 1.00 91.75 92 GLU A C 1
ATOM 760 O O . GLU A 1 92 ? 4.951 6.581 14.304 1.00 91.75 92 GLU A O 1
ATOM 765 N N . VAL A 1 93 ? 4.602 5.047 15.916 1.00 92.38 93 VAL A N 1
ATOM 766 C CA . VAL A 1 93 ? 3.164 5.323 16.050 1.00 92.38 93 VAL A CA 1
ATOM 767 C C . VAL A 1 93 ? 2.915 6.803 16.330 1.00 92.38 93 VAL A C 1
ATOM 769 O O . VAL A 1 93 ? 2.137 7.445 15.630 1.00 92.38 93 VAL A O 1
ATOM 772 N N . SER A 1 94 ? 3.575 7.365 17.345 1.00 93.88 94 SER A N 1
ATOM 773 C CA . SER A 1 94 ? 3.366 8.760 17.746 1.00 93.88 94 SER A CA 1
ATOM 774 C C . SER A 1 94 ? 3.694 9.739 16.621 1.00 93.88 94 SER A C 1
ATOM 776 O O . SER A 1 94 ? 2.942 10.687 16.377 1.00 93.88 94 SER A O 1
ATOM 778 N N . GLN A 1 95 ? 4.783 9.487 15.891 1.00 95.25 95 GLN A N 1
ATOM 779 C CA . GLN A 1 95 ? 5.159 10.281 14.728 1.00 95.25 95 GLN A CA 1
ATOM 780 C C . GLN A 1 95 ? 4.144 10.132 13.589 1.00 95.25 95 GLN A C 1
ATOM 782 O O . GLN A 1 95 ? 3.710 11.138 13.025 1.00 95.25 95 GLN A O 1
ATOM 787 N N . PHE A 1 96 ? 3.737 8.903 13.268 1.00 94.88 96 PHE A N 1
ATOM 788 C CA . PHE A 1 96 ? 2.776 8.617 12.208 1.00 94.88 96 PHE A CA 1
ATOM 789 C C . PHE A 1 96 ? 1.419 9.262 12.488 1.00 94.88 96 PHE A C 1
ATOM 791 O O . PHE A 1 96 ? 0.864 9.937 11.619 1.00 94.88 96 PHE A O 1
ATOM 798 N N . VAL A 1 97 ? 0.913 9.138 13.717 1.00 95.94 97 VAL A N 1
ATOM 799 C CA . VAL A 1 97 ? -0.367 9.726 14.118 1.00 95.94 97 VAL A CA 1
ATOM 800 C C . VAL A 1 97 ? -0.345 11.240 13.939 1.00 95.94 97 VAL A C 1
ATOM 802 O O . VAL A 1 97 ? -1.164 11.783 13.199 1.00 95.94 97 VAL A O 1
ATOM 805 N N . LYS A 1 98 ? 0.650 11.919 14.514 1.00 95.44 98 LYS A N 1
ATOM 806 C CA . LYS A 1 98 ? 0.751 13.383 14.438 1.00 95.44 98 LYS A CA 1
ATOM 807 C C . LYS A 1 98 ? 0.961 13.891 13.012 1.00 95.44 98 LYS A C 1
ATOM 809 O O . LYS A 1 98 ? 0.39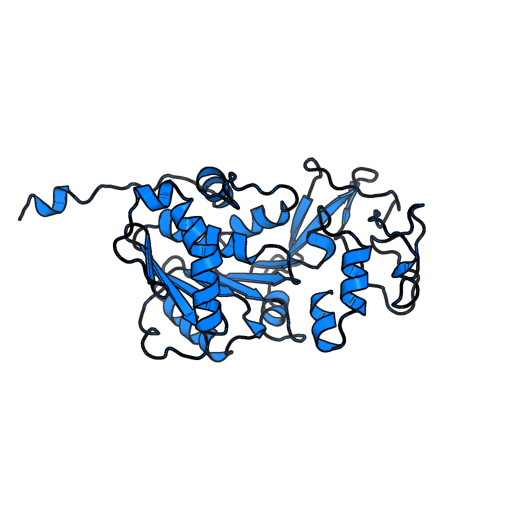0 14.908 12.624 1.00 95.44 98 LYS A O 1
ATOM 814 N N . ALA A 1 99 ? 1.796 13.207 12.231 1.00 93.75 99 ALA A N 1
ATOM 815 C CA . ALA A 1 99 ? 2.200 13.679 10.910 1.00 93.75 99 ALA A CA 1
ATOM 816 C C . ALA A 1 99 ? 1.243 13.268 9.781 1.00 93.75 99 ALA A C 1
ATOM 818 O O . ALA A 1 99 ? 1.233 13.922 8.738 1.00 93.75 99 ALA A O 1
ATOM 819 N N . ARG A 1 100 ? 0.478 12.178 9.941 1.00 93.19 100 ARG A N 1
ATOM 820 C CA . ARG A 1 100 ? -0.288 11.551 8.846 1.00 93.19 100 ARG A CA 1
ATOM 821 C C . ARG A 1 100 ? -1.747 11.303 9.199 1.00 93.19 100 ARG A C 1
ATOM 823 O O . ARG A 1 100 ? -2.607 11.632 8.389 1.00 93.19 100 ARG A O 1
ATOM 830 N N . VAL A 1 101 ? -2.044 10.810 10.399 1.00 95.50 101 VAL A N 1
ATOM 831 C CA . VAL A 1 101 ? -3.429 10.541 10.825 1.00 95.50 101 VAL A CA 1
ATOM 832 C C . VAL A 1 101 ? -4.168 11.840 11.144 1.00 95.50 101 VAL A C 1
ATOM 834 O O . VAL A 1 101 ? -5.221 12.107 10.564 1.00 95.50 101 VAL A O 1
ATOM 837 N N . ASP A 1 102 ? -3.608 12.675 12.024 1.00 94.81 102 ASP A N 1
ATOM 838 C CA . ASP A 1 102 ? -4.252 13.910 12.478 1.00 94.81 102 ASP A CA 1
ATOM 839 C C . ASP A 1 102 ? -4.593 14.848 11.309 1.00 94.81 102 ASP A C 1
ATOM 841 O O . ASP A 1 102 ? -5.708 15.374 11.286 1.00 94.81 102 ASP A O 1
ATOM 845 N N . PRO A 1 103 ? -3.719 15.055 10.300 1.00 93.88 103 PRO A N 1
ATOM 846 C CA . PRO A 1 103 ? -4.076 15.855 9.132 1.00 93.88 103 PRO A CA 1
ATOM 847 C C . PRO A 1 103 ? -5.224 15.266 8.305 1.00 93.88 103 PRO A C 1
ATOM 849 O O . PRO A 1 103 ? -6.028 16.035 7.778 1.00 93.88 103 PRO A O 1
ATOM 852 N N . VAL A 1 104 ? -5.333 13.935 8.191 1.00 95.12 104 VAL A N 1
ATOM 853 C CA . VAL A 1 104 ? -6.442 13.287 7.468 1.00 95.12 104 VAL A CA 1
ATOM 854 C C . VAL A 1 104 ? -7.750 13.484 8.226 1.00 95.12 104 VAL A C 1
ATOM 856 O O . VAL A 1 104 ? -8.721 13.937 7.625 1.00 95.12 104 VAL A O 1
ATOM 859 N N . ILE A 1 105 ? -7.760 13.250 9.541 1.00 93.81 105 ILE A N 1
ATOM 860 C CA . ILE A 1 105 ? -8.933 13.472 10.403 1.00 93.81 105 ILE A CA 1
ATOM 861 C C . ILE A 1 105 ? -9.365 14.944 10.358 1.00 93.81 105 ILE A C 1
ATOM 863 O O . ILE A 1 105 ? -10.513 15.251 10.040 1.00 93.81 105 ILE A O 1
ATOM 867 N N . LYS A 1 106 ? -8.433 15.882 10.575 1.00 91.25 106 LYS A N 1
ATOM 868 C CA . LYS A 1 106 ? -8.700 17.333 10.516 1.00 91.25 106 LYS A CA 1
ATOM 869 C C . LYS A 1 106 ? -9.116 17.803 9.124 1.00 91.25 106 LYS A C 1
ATOM 871 O O . LYS A 1 106 ? -9.813 18.810 8.998 1.00 91.25 106 LYS A O 1
ATOM 876 N N . GLY A 1 107 ? -8.676 17.119 8.073 1.00 91.31 107 GLY A N 1
ATOM 877 C CA . GLY A 1 107 ? -9.040 17.405 6.690 1.00 91.31 107 GLY A CA 1
ATOM 878 C C . GLY A 1 107 ? -10.377 16.803 6.260 1.00 91.31 107 GLY A C 1
ATOM 879 O O . GLY A 1 107 ? -10.884 17.212 5.216 1.00 91.31 107 GLY A O 1
ATOM 880 N N . CYS A 1 108 ? -10.941 15.874 7.040 1.00 93.62 108 CYS A N 1
ATOM 881 C CA . CYS A 1 108 ? -12.092 15.076 6.644 1.00 93.62 108 CYS A CA 1
ATOM 882 C C . CYS A 1 108 ? -13.421 15.664 7.122 1.00 93.62 108 CYS A C 1
ATOM 884 O O . CYS A 1 108 ? -13.679 15.743 8.322 1.00 93.62 108 CYS A O 1
ATOM 886 N N . SER A 1 109 ? -14.289 16.062 6.188 1.00 90.81 109 SER A N 1
ATOM 887 C CA . SER A 1 109 ? -15.615 16.603 6.523 1.00 90.81 109 SER A CA 1
ATOM 888 C C . SER A 1 109 ? -16.507 15.567 7.207 1.00 90.81 109 SER A C 1
ATOM 890 O O . SER A 1 109 ? -17.170 15.901 8.185 1.00 90.81 109 SER A O 1
ATOM 892 N N . LYS A 1 110 ? -16.469 14.306 6.757 1.00 91.31 110 LYS A N 1
ATOM 893 C CA . LYS A 1 110 ? -17.324 13.241 7.297 1.00 91.31 110 LYS A CA 1
ATOM 894 C C . LYS A 1 110 ? -16.973 12.864 8.735 1.00 91.31 110 LYS A C 1
ATOM 896 O O . LYS A 1 110 ? -17.856 12.722 9.572 1.00 91.31 110 LYS A O 1
ATOM 901 N N . ILE A 1 111 ? -15.682 12.764 9.053 1.00 92.06 111 ILE A N 1
ATOM 902 C CA . ILE A 1 111 ? -15.236 12.488 10.428 1.00 92.06 111 ILE A CA 1
ATOM 903 C C . ILE A 1 111 ? -15.596 13.653 11.362 1.00 92.06 111 ILE A C 1
ATOM 905 O O . ILE A 1 111 ? -15.999 13.425 12.499 1.00 92.06 111 ILE A O 1
ATOM 909 N N . LYS A 1 112 ? -15.516 14.902 10.886 1.00 89.94 112 LYS A N 1
ATOM 910 C CA . LYS A 1 112 ? -15.971 16.065 11.666 1.00 89.94 112 LYS A CA 1
ATOM 911 C C . LYS A 1 112 ? -17.470 16.041 11.949 1.00 89.94 112 LYS A C 1
ATOM 913 O O . LYS A 1 112 ? -17.864 16.398 13.050 1.00 89.94 112 LYS A O 1
ATOM 918 N N . GLU A 1 113 ? -18.278 15.640 10.969 1.00 91.12 113 GLU A N 1
ATOM 919 C CA . GLU A 1 113 ? -19.732 15.495 11.118 1.00 91.12 113 GLU A CA 1
ATOM 920 C C . GLU A 1 113 ? -20.087 14.449 12.187 1.00 91.12 113 GLU A C 1
ATOM 922 O O . GLU A 1 113 ? -20.949 14.693 13.030 1.00 91.12 113 GLU A O 1
ATOM 927 N N . LEU A 1 114 ? -19.382 13.311 12.176 1.00 90.12 114 LEU A N 1
ATOM 928 C CA . LEU A 1 114 ? -19.532 12.233 13.158 1.00 90.12 114 LEU A CA 1
ATOM 929 C C . LEU A 1 114 ? -19.107 12.649 14.575 1.00 90.12 114 LEU A C 1
ATOM 931 O O . LEU A 1 114 ? -19.682 12.175 15.553 1.00 90.12 114 LEU A O 1
ATOM 935 N N . GLY A 1 115 ? -18.117 13.536 14.683 1.00 82.62 115 GLY A N 1
ATOM 936 C CA . GLY A 1 115 ? -17.570 14.010 15.950 1.00 82.62 115 GLY A CA 1
ATOM 937 C C . GLY A 1 115 ? -16.527 13.072 16.568 1.00 82.62 115 GLY A C 1
ATOM 938 O O . GLY A 1 115 ? -16.372 11.912 16.180 1.00 82.62 115 GLY A O 1
ATOM 939 N N . PHE A 1 116 ? -15.781 13.609 17.536 1.00 81.62 116 PHE A N 1
ATOM 940 C CA . PHE A 1 116 ? -14.706 12.927 18.256 1.00 81.62 116 PHE A CA 1
ATOM 941 C C . PHE A 1 116 ? -14.659 13.434 19.706 1.00 81.62 116 PHE A C 1
ATOM 943 O O . PHE A 1 116 ? -14.370 14.605 19.935 1.00 81.62 116 PHE A O 1
ATOM 950 N N . ASN A 1 117 ? -14.936 12.569 20.691 1.00 78.00 117 ASN A N 1
ATOM 951 C CA . ASN A 1 117 ? -14.819 12.941 22.114 1.00 78.00 117 ASN A CA 1
ATOM 952 C C . ASN A 1 117 ? -13.481 12.502 22.723 1.00 78.00 117 ASN A C 1
ATOM 954 O O . ASN A 1 117 ? -13.010 13.103 23.683 1.00 78.00 117 ASN A O 1
ATOM 958 N N . THR A 1 118 ? -12.852 11.473 22.151 1.00 85.00 118 THR A N 1
ATOM 959 C CA . THR A 1 118 ? -11.511 11.019 22.531 1.00 85.00 118 THR A CA 1
ATOM 960 C C . THR A 1 118 ? -10.536 11.321 21.402 1.00 85.00 118 THR A C 1
ATOM 962 O O . THR A 1 118 ? -10.676 10.777 20.308 1.00 85.00 118 THR A O 1
ATOM 965 N N . ASP A 1 119 ? -9.534 12.158 21.671 1.00 88.38 119 ASP A N 1
ATOM 966 C CA . ASP A 1 119 ? -8.460 12.472 20.726 1.00 88.38 119 ASP A CA 1
ATOM 967 C C . ASP A 1 119 ? -7.107 12.487 21.444 1.00 88.38 119 ASP A C 1
ATOM 969 O O . ASP A 1 119 ? -6.668 13.494 21.999 1.00 88.38 119 ASP A O 1
ATOM 973 N N . ASN A 1 120 ? -6.441 11.336 21.468 1.00 89.94 120 ASN A N 1
ATOM 974 C CA . ASN A 1 120 ? -5.046 11.245 21.868 1.00 89.94 120 ASN A CA 1
ATOM 975 C C . ASN A 1 120 ? -4.258 10.409 20.850 1.00 89.94 120 ASN A C 1
ATOM 977 O O . ASN A 1 120 ? -4.783 9.949 19.837 1.00 89.94 120 ASN A O 1
ATOM 981 N N . VAL A 1 121 ? -2.951 10.268 21.070 1.00 91.06 121 VAL A N 1
ATOM 982 C CA . VAL A 1 121 ? -2.074 9.563 20.123 1.00 91.06 121 VAL A CA 1
ATOM 983 C C . VAL A 1 121 ? -2.403 8.072 20.042 1.00 91.06 121 VAL A C 1
ATOM 985 O O . VAL A 1 121 ? -2.361 7.505 18.957 1.00 91.06 121 VAL A O 1
ATOM 988 N N . LYS A 1 122 ? -2.717 7.433 21.173 1.00 91.44 122 LYS A N 1
ATOM 989 C CA . LYS A 1 122 ? -2.944 5.984 21.247 1.00 91.44 122 LYS A CA 1
ATOM 990 C C . LYS A 1 122 ? -4.378 5.599 20.913 1.00 91.44 122 LYS A C 1
ATOM 992 O O . LYS A 1 122 ? -4.600 4.478 20.476 1.00 91.44 122 LYS A O 1
ATOM 997 N N . VAL A 1 123 ? -5.338 6.485 21.161 1.00 92.81 123 VAL A N 1
ATOM 998 C CA . VAL A 1 123 ? -6.762 6.221 20.960 1.00 92.81 123 VAL A CA 1
ATOM 999 C C . VAL A 1 123 ? -7.443 7.448 20.377 1.00 92.81 123 VAL A C 1
ATOM 1001 O O . VAL A 1 123 ? -7.298 8.557 20.899 1.00 92.81 123 VAL A O 1
ATOM 1004 N N . LYS A 1 124 ? -8.226 7.231 19.322 1.00 94.44 124 LYS A N 1
ATOM 1005 C CA . LYS A 1 124 ? -9.104 8.237 18.723 1.00 94.44 124 LYS A CA 1
ATOM 1006 C C . LYS A 1 124 ? -10.508 7.678 18.549 1.00 94.44 124 LYS A C 1
ATOM 1008 O O . LYS A 1 124 ? -10.670 6.513 18.205 1.00 94.44 124 LYS A O 1
ATOM 1013 N N . GLN A 1 125 ? -11.511 8.517 18.756 1.00 94.31 125 GLN A N 1
ATOM 1014 C CA . GLN A 1 125 ? -12.910 8.186 18.512 1.00 94.31 125 GLN A CA 1
ATOM 1015 C C . GLN A 1 125 ? -13.385 8.826 17.206 1.00 94.31 125 GLN A C 1
ATOM 1017 O O . GLN A 1 125 ? -13.077 9.984 16.936 1.00 94.31 125 GLN A O 1
ATOM 1022 N N . ILE A 1 126 ? -14.148 8.077 16.411 1.00 94.06 126 ILE A N 1
ATOM 1023 C CA . ILE A 1 126 ? -14.773 8.530 15.164 1.00 94.06 126 ILE A CA 1
ATOM 1024 C C . ILE A 1 126 ? -16.254 8.162 15.246 1.00 94.06 126 ILE A C 1
ATOM 1026 O O . ILE A 1 126 ? -16.625 7.012 15.011 1.00 94.06 126 ILE A O 1
ATOM 1030 N N . GLY A 1 127 ? -17.098 9.123 15.625 1.00 93.00 127 GLY A N 1
ATOM 1031 C CA . GLY A 1 127 ? -18.496 8.849 15.957 1.00 93.00 127 GLY A CA 1
ATOM 1032 C C . GLY A 1 127 ? -18.605 7.867 17.127 1.00 93.00 127 GLY A C 1
ATOM 1033 O O . GLY A 1 127 ? -18.182 8.177 18.238 1.00 93.00 127 GLY A O 1
ATOM 1034 N N . GLN A 1 128 ? -19.152 6.677 16.893 1.00 93.50 128 GLN A N 1
ATOM 1035 C CA . GLN A 1 128 ? -19.272 5.590 17.875 1.00 93.50 128 GLN A CA 1
ATOM 1036 C C . GLN A 1 128 ? -18.120 4.577 17.809 1.00 93.50 128 GLN A C 1
ATOM 1038 O O . GLN A 1 128 ? -18.030 3.687 18.650 1.00 93.50 128 GLN A O 1
ATOM 1043 N N . SER A 1 129 ? -17.244 4.703 16.815 1.00 95.31 129 SER A N 1
ATOM 1044 C CA . SER A 1 129 ? -16.130 3.788 16.587 1.00 95.31 129 SER A CA 1
ATOM 1045 C C . SER A 1 129 ? -14.856 4.248 17.297 1.00 95.31 129 SER A C 1
ATOM 1047 O O . SER A 1 129 ? -14.610 5.450 17.430 1.00 95.31 129 SER A O 1
ATOM 1049 N N . PHE A 1 130 ? -14.006 3.302 17.698 1.00 95.12 130 PHE A N 1
ATOM 1050 C CA . PHE A 1 130 ? -12.717 3.589 18.331 1.00 95.12 130 PHE A CA 1
ATOM 1051 C C . PHE A 1 130 ? -11.555 3.013 17.532 1.00 95.12 130 PHE A C 1
ATOM 1053 O O . PHE A 1 130 ? -11.567 1.868 17.087 1.00 95.12 130 PHE A O 1
ATOM 1060 N N . VAL A 1 131 ? -10.526 3.837 17.390 1.00 94.88 131 VAL A N 1
ATOM 1061 C CA . VAL A 1 131 ? -9.265 3.525 16.735 1.00 94.88 131 VAL A CA 1
ATOM 1062 C C . VAL A 1 131 ? -8.168 3.475 17.780 1.00 94.88 131 VAL A C 1
ATOM 1064 O O . VAL A 1 131 ? -7.938 4.463 18.477 1.00 94.88 131 VAL A O 1
ATOM 1067 N N . HIS A 1 132 ? -7.437 2.368 17.818 1.00 93.81 132 HIS A N 1
ATOM 1068 C CA . HIS A 1 132 ? -6.294 2.156 18.695 1.00 93.81 132 HIS A CA 1
ATOM 1069 C C . HIS A 1 132 ? -5.007 2.114 17.877 1.00 93.81 132 HIS A C 1
ATOM 1071 O O . HIS A 1 132 ? -4.853 1.279 16.992 1.00 93.81 132 HIS A O 1
ATOM 1077 N N . PHE A 1 133 ? -4.057 2.986 18.194 1.00 93.06 133 PHE A N 1
ATOM 1078 C CA . PHE A 1 133 ? -2.723 2.986 17.606 1.00 93.06 133 PHE A CA 1
ATOM 1079 C C . PHE A 1 133 ? -1.714 2.373 18.576 1.00 93.06 133 PHE A C 1
ATOM 1081 O O . PHE A 1 133 ? -1.581 2.835 19.715 1.00 93.06 133 PHE A O 1
ATOM 1088 N N . LYS A 1 134 ? -1.003 1.326 18.138 1.00 88.88 134 LYS A N 1
ATOM 1089 C CA . LYS A 1 134 ? -0.197 0.475 19.028 1.00 88.88 134 LYS A CA 1
ATOM 1090 C C . LYS A 1 134 ? 1.195 0.176 18.481 1.00 88.88 134 LYS A C 1
ATOM 1092 O O . LYS A 1 134 ? 1.373 -0.093 17.300 1.00 88.88 134 LYS A O 1
ATOM 1097 N N . GLY A 1 135 ? 2.193 0.214 19.361 1.00 86.06 135 GLY A N 1
ATOM 1098 C CA . GLY A 1 135 ? 3.539 -0.269 19.052 1.00 86.06 135 GLY A CA 1
ATOM 1099 C C . GLY A 1 135 ? 3.658 -1.761 19.358 1.00 86.06 135 GLY A C 1
ATOM 1100 O O . GLY A 1 135 ? 3.174 -2.210 20.398 1.00 86.06 135 GLY A O 1
ATOM 1101 N N . SER A 1 136 ? 4.346 -2.519 18.506 1.00 72.00 136 SER A N 1
ATOM 1102 C CA . SER A 1 136 ? 4.506 -3.971 18.660 1.00 72.00 136 SER A CA 1
ATOM 1103 C C . SER A 1 136 ? 5.319 -4.400 19.897 1.00 72.00 136 SER A C 1
ATOM 1105 O O . SER A 1 136 ? 5.193 -5.525 20.369 1.00 72.00 136 SER A O 1
ATOM 1107 N N . PHE A 1 137 ? 6.156 -3.519 20.463 1.00 61.00 137 PHE A N 1
ATOM 1108 C CA . PHE A 1 137 ? 7.096 -3.904 21.525 1.00 61.00 137 PHE A CA 1
ATOM 1109 C C . PHE A 1 137 ? 6.601 -3.711 22.970 1.00 61.00 137 PHE A C 1
ATOM 1111 O O . PHE A 1 137 ? 7.202 -4.329 23.851 1.00 61.00 137 PHE A O 1
ATOM 1118 N N . GLY A 1 138 ? 5.569 -2.891 23.231 1.00 56.38 138 GLY A N 1
ATOM 1119 C CA . GLY A 1 138 ? 5.448 -2.204 24.531 1.00 56.38 138 GLY A CA 1
ATOM 1120 C C . GLY A 1 138 ? 4.134 -2.265 25.321 1.00 56.38 138 GLY A C 1
ATOM 1121 O O . GLY A 1 138 ? 4.105 -1.682 26.398 1.00 56.38 138 GLY A O 1
ATOM 1122 N N . GLU A 1 139 ? 3.053 -2.914 24.876 1.00 56.31 139 GLU A N 1
ATOM 1123 C CA . GLU A 1 139 ? 1.753 -2.774 25.571 1.00 56.31 139 GLU A CA 1
ATOM 1124 C C . GLU A 1 139 ? 1.042 -4.115 25.801 1.00 56.31 139 GLU A C 1
ATOM 1126 O O . GLU A 1 139 ? 0.213 -4.523 24.997 1.00 56.31 139 GLU A O 1
ATOM 1131 N N . ARG A 1 140 ? 1.332 -4.791 26.927 1.00 55.16 140 ARG A N 1
ATOM 1132 C CA . ARG A 1 140 ? 0.580 -5.988 27.367 1.00 55.16 140 ARG A CA 1
ATOM 1133 C C . ARG A 1 140 ? -0.841 -5.668 27.854 1.00 55.16 140 ARG A C 1
ATOM 1135 O O . ARG A 1 140 ? -1.729 -6.500 27.720 1.00 55.16 140 ARG A O 1
ATOM 1142 N N . GLU A 1 141 ? -1.071 -4.465 28.379 1.00 50.41 141 GLU A N 1
ATOM 1143 C CA . GLU A 1 141 ? -2.339 -4.099 29.029 1.00 50.41 141 GLU A CA 1
ATOM 1144 C C . GLU A 1 141 ? -3.471 -3.747 28.051 1.00 50.41 141 GLU A C 1
ATOM 1146 O O . GLU A 1 141 ? -4.638 -3.866 28.407 1.00 50.41 141 GLU A O 1
ATOM 1151 N N . THR A 1 142 ? -3.177 -3.356 26.803 1.00 52.81 142 THR A N 1
ATOM 1152 C CA . THR A 1 142 ? -4.235 -2.994 25.829 1.00 52.81 142 THR A CA 1
ATOM 1153 C C . THR A 1 142 ? -4.687 -4.142 24.931 1.00 52.81 142 THR A C 1
ATOM 1155 O O . THR A 1 142 ? -5.518 -3.964 24.046 1.00 52.81 142 THR A O 1
ATOM 1158 N N . ILE A 1 143 ? -4.163 -5.338 25.171 1.00 58.97 143 ILE A N 1
ATOM 1159 C CA . ILE A 1 143 ? -4.437 -6.526 24.365 1.00 58.97 143 ILE A CA 1
ATOM 1160 C C . ILE A 1 143 ? -5.854 -7.064 24.627 1.00 58.97 143 ILE A C 1
ATOM 1162 O O . ILE A 1 143 ? -6.328 -7.891 23.875 1.00 58.97 143 ILE A O 1
ATOM 1166 N N . ALA A 1 144 ? -6.585 -6.580 25.633 1.00 65.12 144 ALA A N 1
ATOM 1167 C CA . ALA A 1 144 ? -7.932 -7.064 25.955 1.00 65.12 144 ALA A CA 1
ATOM 1168 C C . ALA A 1 144 ? -9.069 -6.507 25.068 1.00 65.12 144 ALA A C 1
ATOM 1170 O O . ALA A 1 144 ? -10.209 -6.938 25.222 1.00 65.12 144 ALA A O 1
ATOM 1171 N N . VAL A 1 145 ? -8.801 -5.556 24.166 1.00 75.69 145 VAL A N 1
ATOM 1172 C CA . VAL A 1 145 ? -9.860 -4.895 23.382 1.00 75.69 145 VAL A CA 1
ATOM 1173 C C . VAL A 1 145 ? -10.227 -5.751 22.157 1.00 75.69 145 VAL A C 1
ATOM 1175 O O . VAL A 1 145 ? -9.322 -6.114 21.401 1.00 75.69 145 VAL A O 1
ATOM 1178 N N . PRO A 1 146 ? -11.513 -6.103 21.944 1.00 87.62 146 PRO A N 1
ATOM 1179 C CA . PRO A 1 146 ? -11.948 -6.764 20.712 1.00 87.62 146 PRO A CA 1
ATOM 1180 C C . PRO A 1 146 ? -11.719 -5.845 19.505 1.00 87.62 146 PRO A C 1
ATOM 1182 O O . PRO A 1 146 ? -11.699 -4.626 19.657 1.00 87.62 146 PRO A O 1
ATOM 1185 N N . SER A 1 147 ? -11.549 -6.411 18.313 1.00 93.25 147 SER A N 1
ATOM 1186 C CA . SER A 1 147 ? -11.305 -5.643 17.089 1.00 93.25 147 SER A CA 1
ATOM 1187 C C . SER A 1 147 ? -12.137 -6.182 15.932 1.00 93.25 147 SER A C 1
ATOM 1189 O O . SER A 1 147 ? -12.418 -7.376 15.866 1.00 93.25 147 SER A O 1
ATOM 1191 N N . ASP A 1 148 ? -12.501 -5.299 15.011 1.00 96.44 148 ASP A N 1
ATOM 1192 C CA . ASP A 1 148 ? -13.186 -5.601 13.757 1.00 96.44 148 ASP A CA 1
ATOM 1193 C C . ASP A 1 148 ? -12.257 -5.489 12.549 1.00 96.44 148 ASP A C 1
ATOM 1195 O O . ASP A 1 148 ? -12.422 -6.222 11.572 1.00 96.44 148 ASP A O 1
ATOM 1199 N N . TYR A 1 149 ? -11.272 -4.589 12.628 1.00 97.00 149 TYR A N 1
ATOM 1200 C CA . TYR A 1 149 ? -10.277 -4.382 11.585 1.00 97.00 149 TYR A CA 1
ATOM 1201 C C . TYR A 1 149 ? -8.899 -4.101 12.189 1.00 97.00 149 TYR A C 1
ATOM 1203 O O . TYR A 1 149 ? -8.697 -3.107 12.891 1.00 97.00 149 TYR A O 1
ATOM 1211 N N . ASN A 1 150 ? -7.930 -4.956 11.873 1.00 95.75 150 ASN A N 1
ATOM 1212 C CA . ASN A 1 150 ? -6.524 -4.753 12.182 1.00 95.75 150 ASN A CA 1
ATOM 1213 C C . ASN A 1 150 ? -5.736 -4.331 10.935 1.00 95.75 150 ASN A C 1
ATOM 1215 O O . ASN A 1 150 ? -5.844 -4.953 9.879 1.00 95.75 150 ASN A O 1
ATOM 1219 N N . ILE A 1 151 ? -4.883 -3.317 11.068 1.00 96.56 151 ILE A N 1
ATOM 1220 C CA . ILE A 1 151 ? -3.829 -3.018 10.096 1.00 96.56 151 ILE A CA 1
ATOM 1221 C C . ILE A 1 151 ? -2.477 -3.108 10.782 1.00 96.56 151 ILE A C 1
ATOM 1223 O O . ILE A 1 151 ? -2.221 -2.426 11.775 1.00 96.56 151 ILE A O 1
ATOM 1227 N N . HIS A 1 152 ? -1.592 -3.907 10.204 1.00 94.62 152 HIS A N 1
ATOM 1228 C CA . HIS A 1 152 ? -0.218 -4.049 10.639 1.00 94.62 152 HIS A CA 1
ATOM 1229 C C . HIS A 1 152 ? 0.707 -3.472 9.561 1.00 94.62 152 HIS A C 1
ATOM 1231 O O . HIS A 1 152 ? 0.817 -4.034 8.472 1.00 94.62 152 HIS A O 1
ATOM 1237 N N . ASP A 1 153 ? 1.333 -2.323 9.838 1.00 94.12 153 ASP A N 1
ATOM 1238 C CA . ASP A 1 153 ? 2.284 -1.666 8.931 1.00 94.12 153 ASP A CA 1
ATOM 1239 C C . ASP A 1 153 ? 3.726 -1.927 9.390 1.00 94.12 153 ASP A C 1
ATOM 1241 O O . ASP A 1 153 ? 4.010 -1.983 10.589 1.00 94.12 153 ASP A O 1
ATOM 1245 N N . GLU A 1 154 ? 4.628 -2.095 8.425 1.00 93.00 154 GLU A N 1
ATOM 1246 C CA . GLU A 1 154 ? 6.028 -2.496 8.617 1.00 93.00 154 GLU A CA 1
ATOM 1247 C C . GLU A 1 154 ? 6.178 -3.784 9.464 1.00 93.00 154 GLU A C 1
ATOM 1249 O O . GLU A 1 154 ? 6.963 -3.861 10.416 1.00 93.00 154 GLU A O 1
ATOM 1254 N N . ILE A 1 155 ? 5.391 -4.815 9.125 1.00 92.94 155 ILE A N 1
ATOM 1255 C CA . ILE A 1 155 ? 5.318 -6.070 9.891 1.00 92.94 155 ILE A CA 1
ATOM 1256 C C . ILE A 1 155 ? 6.634 -6.834 10.018 1.00 92.94 155 ILE A C 1
ATOM 1258 O O . ILE A 1 155 ? 6.855 -7.467 11.048 1.00 92.94 155 ILE A O 1
ATOM 1262 N N . ASP A 1 156 ? 7.519 -6.744 9.028 1.00 92.19 156 ASP A N 1
ATOM 1263 C CA . ASP A 1 156 ? 8.817 -7.427 9.050 1.00 92.19 156 ASP A CA 1
ATOM 1264 C C . ASP A 1 156 ? 9.728 -6.912 10.168 1.00 92.19 156 ASP A C 1
ATOM 1266 O O . ASP A 1 156 ? 10.598 -7.636 10.647 1.00 92.19 156 ASP A O 1
ATOM 1270 N N . TYR A 1 157 ? 9.504 -5.674 10.614 1.00 90.50 157 TYR A N 1
ATOM 1271 C CA . TYR A 1 157 ? 10.270 -5.026 11.679 1.00 90.50 157 TYR A CA 1
ATOM 1272 C C . TYR A 1 157 ? 9.540 -5.053 13.030 1.00 90.50 157 TYR A C 1
ATOM 1274 O O . TYR A 1 157 ? 10.027 -4.507 14.021 1.00 90.50 157 TYR A O 1
ATOM 1282 N N . SER A 1 158 ? 8.364 -5.681 13.081 1.00 87.88 158 SER A N 1
ATOM 1283 C CA . SER A 1 158 ? 7.558 -5.844 14.289 1.00 87.88 158 SER A CA 1
ATOM 1284 C C . SER A 1 158 ? 7.859 -7.172 14.991 1.00 87.88 158 SER A C 1
ATOM 1286 O O . SER A 1 158 ? 8.404 -8.101 14.400 1.00 87.88 158 SER A O 1
ATOM 1288 N N . LYS A 1 159 ? 7.476 -7.300 16.269 1.00 82.75 159 LYS A N 1
ATOM 1289 C CA . LYS A 1 159 ? 7.551 -8.592 16.976 1.00 82.75 159 LYS A CA 1
ATOM 1290 C C . LYS A 1 159 ? 6.614 -9.631 16.327 1.00 82.75 159 LYS A C 1
ATOM 1292 O O . LYS A 1 159 ? 5.412 -9.359 16.282 1.00 82.75 159 LYS A O 1
ATOM 1297 N N . PRO A 1 160 ? 7.100 -10.826 15.933 1.00 74.12 160 PRO A N 1
ATOM 1298 C CA . PRO A 1 160 ? 6.276 -11.854 15.283 1.00 74.12 160 PRO A CA 1
ATOM 1299 C C . PRO A 1 160 ? 5.035 -12.255 16.092 1.00 74.12 160 PRO A C 1
ATOM 1301 O O . PRO A 1 160 ? 3.927 -12.317 15.563 1.00 74.12 160 PRO A O 1
ATOM 1304 N N . ASP A 1 161 ? 5.199 -12.433 17.405 1.00 76.06 161 ASP A N 1
ATOM 1305 C CA . ASP A 1 161 ? 4.140 -12.953 18.277 1.00 76.06 161 ASP A CA 1
ATOM 1306 C C . ASP A 1 161 ? 2.948 -12.004 18.435 1.00 76.06 161 ASP A C 1
ATOM 1308 O O . ASP A 1 161 ? 1.860 -12.431 18.830 1.00 76.06 161 ASP A O 1
ATOM 1312 N N . ILE A 1 162 ? 3.120 -10.708 18.141 1.00 72.75 162 ILE A N 1
ATOM 1313 C CA . ILE A 1 162 ? 2.055 -9.743 18.406 1.00 72.75 162 ILE A CA 1
ATOM 1314 C C . ILE A 1 162 ? 0.945 -9.775 17.357 1.00 72.75 162 ILE A C 1
ATOM 1316 O O . ILE A 1 162 ? -0.197 -9.461 17.684 1.00 72.75 162 ILE A O 1
ATOM 1320 N N . GLN A 1 163 ? 1.244 -10.187 16.124 1.00 75.12 163 GLN A N 1
ATOM 1321 C CA . GLN A 1 163 ? 0.228 -10.300 15.073 1.00 75.12 163 GLN A CA 1
ATOM 1322 C C . GLN A 1 163 ? -0.798 -11.370 15.436 1.00 75.12 163 GLN A C 1
ATOM 1324 O O . GLN A 1 163 ? -1.991 -11.093 15.455 1.00 75.12 163 GLN A O 1
ATOM 1329 N N . ASN A 1 164 ? -0.335 -12.555 15.845 1.00 81.06 164 ASN A N 1
ATOM 1330 C CA . ASN A 1 164 ? -1.211 -13.641 16.297 1.00 81.06 164 ASN A CA 1
ATOM 1331 C C . ASN A 1 164 ? -2.104 -13.203 17.468 1.00 81.06 164 ASN A C 1
ATOM 1333 O O . ASN A 1 164 ? -3.273 -13.572 17.553 1.00 81.06 164 ASN A O 1
ATOM 1337 N N . LEU A 1 165 ? -1.563 -12.364 18.348 1.00 83.25 165 LEU A N 1
ATOM 1338 C CA . LEU A 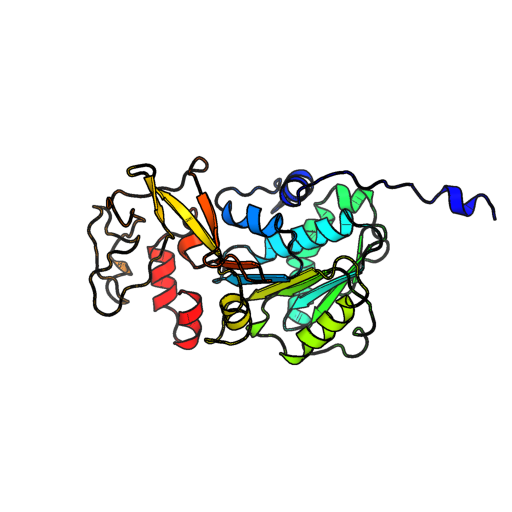1 165 ? -2.263 -11.862 19.521 1.00 83.25 165 LEU A CA 1
ATOM 1339 C C . LEU A 1 165 ? -3.319 -10.791 19.213 1.00 83.25 165 LEU A C 1
ATOM 1341 O O . LEU A 1 165 ? -4.319 -10.703 19.926 1.00 83.25 165 LEU A O 1
ATOM 1345 N N . TYR A 1 166 ? -3.108 -9.976 18.178 1.00 85.19 166 TYR A N 1
ATOM 1346 C CA . TYR A 1 166 ? -4.131 -9.057 17.675 1.00 85.19 166 TYR A CA 1
ATOM 1347 C C . TYR A 1 166 ? -5.146 -9.770 16.784 1.00 85.19 166 TYR A C 1
ATOM 1349 O O . TYR A 1 166 ? -6.327 -9.427 16.825 1.00 85.19 166 TYR A O 1
ATOM 1357 N N . ARG A 1 167 ? -4.729 -10.801 16.044 1.00 86.69 167 ARG A N 1
ATOM 1358 C CA . ARG A 1 167 ? -5.621 -11.641 15.241 1.00 86.69 167 ARG A CA 1
ATOM 1359 C C . ARG A 1 167 ? -6.664 -12.347 16.103 1.00 86.69 167 ARG A C 1
ATOM 1361 O O . ARG A 1 167 ? -7.830 -12.361 15.726 1.00 86.69 167 ARG A O 1
ATOM 1368 N N . SER A 1 168 ? -6.305 -12.818 17.301 1.00 86.88 168 SER A N 1
ATOM 1369 C CA . SER A 1 168 ? -7.293 -13.397 18.231 1.00 86.88 168 SER A CA 1
ATOM 1370 C C . SER A 1 168 ? -8.371 -12.400 18.686 1.00 86.88 168 SER A C 1
ATOM 1372 O O . SER A 1 168 ? -9.449 -12.799 19.115 1.00 86.88 168 SER A O 1
ATOM 1374 N N . ARG A 1 169 ? -8.150 -11.084 18.535 1.00 85.50 169 ARG A N 1
ATOM 1375 C CA . ARG A 1 169 ? -9.167 -10.051 18.821 1.00 85.50 169 ARG A CA 1
ATOM 1376 C C . ARG A 1 169 ? -10.244 -9.946 17.753 1.00 85.50 169 ARG A C 1
ATOM 1378 O O . ARG A 1 169 ? -11.296 -9.382 18.039 1.00 85.50 169 ARG A O 1
ATOM 1385 N N . LEU A 1 170 ? -9.989 -10.499 16.569 1.00 91.06 170 LEU A N 1
ATOM 1386 C CA . LEU A 1 170 ? -10.934 -10.546 15.460 1.00 91.06 170 LEU A CA 1
ATOM 1387 C C . LEU A 1 170 ? -11.931 -11.707 15.593 1.00 91.06 170 LEU A C 1
ATOM 1389 O O . LEU A 1 170 ? -12.953 -11.692 14.919 1.00 91.06 170 LEU A O 1
ATOM 1393 N N . GLU A 1 171 ? -11.679 -12.706 16.450 1.00 86.25 171 GLU A N 1
ATOM 1394 C CA . GLU A 1 171 ? -12.437 -13.973 16.482 1.00 86.25 171 GLU A CA 1
ATOM 1395 C C . GLU A 1 171 ? -13.955 -13.789 16.643 1.00 86.25 171 GLU A C 1
ATOM 1397 O O . GLU A 1 171 ? -14.745 -14.508 16.024 1.00 86.25 171 GLU A O 1
ATOM 1402 N N . HIS A 1 172 ? -14.381 -12.794 17.423 1.00 84.31 172 HIS A N 1
ATOM 1403 C CA . HIS A 1 172 ? -15.798 -12.502 17.660 1.00 84.31 172 HIS A CA 1
ATOM 1404 C C . HIS A 1 172 ? -16.383 -11.420 16.742 1.00 84.31 172 HIS A C 1
ATOM 1406 O O . HIS A 1 172 ? -17.581 -11.150 16.821 1.00 84.31 172 HIS A O 1
ATOM 1412 N N . SER A 1 173 ? -15.579 -10.817 15.863 1.00 91.56 173 SER A N 1
ATOM 1413 C CA . SER A 1 173 ? -16.080 -9.865 14.872 1.00 91.56 173 SER A CA 1
ATOM 1414 C C . SER A 1 173 ? -16.787 -10.589 13.726 1.00 91.56 173 SER A C 1
ATOM 1416 O O . SER A 1 173 ? -16.418 -11.703 13.345 1.00 91.56 173 SER A O 1
ATOM 1418 N N . SER A 1 174 ? -17.799 -9.936 13.156 1.00 90.12 174 SER A N 1
ATOM 1419 C CA . SER A 1 174 ? -18.421 -10.355 11.896 1.00 90.12 174 SER A CA 1
ATOM 1420 C C . SER A 1 174 ? -17.610 -9.927 10.668 1.00 90.12 174 SER A C 1
ATOM 1422 O O . SER A 1 174 ? -17.754 -10.542 9.615 1.00 90.12 174 SER A O 1
ATOM 1424 N N . PHE A 1 175 ? -16.738 -8.920 10.801 1.00 92.62 175 PHE A N 1
ATOM 1425 C CA . PHE A 1 175 ? -15.857 -8.454 9.730 1.00 92.62 175 PHE A CA 1
ATOM 1426 C C . PHE A 1 175 ? -14.584 -9.292 9.667 1.00 92.62 175 PHE A C 1
ATOM 1428 O O . PHE A 1 175 ? -14.286 -9.886 8.635 1.00 92.62 175 PHE A O 1
ATOM 1435 N N . ARG A 1 176 ? -13.863 -9.374 10.793 1.00 94.19 176 ARG A N 1
ATOM 1436 C CA . ARG A 1 176 ? -12.574 -10.079 10.917 1.00 94.19 176 ARG A CA 1
ATOM 1437 C C . ARG A 1 176 ? -11.510 -9.592 9.928 1.00 94.19 176 ARG A C 1
ATOM 1439 O O . ARG A 1 176 ? -10.765 -10.401 9.383 1.00 94.19 176 ARG A O 1
ATOM 1446 N N . TRP A 1 177 ? -11.454 -8.287 9.665 1.00 97.00 177 TRP A N 1
ATOM 1447 C CA . TRP A 1 177 ? -10.518 -7.751 8.679 1.00 97.00 177 TRP A CA 1
ATOM 1448 C C . TRP A 1 177 ? -9.102 -7.639 9.248 1.00 97.00 177 TRP A C 1
ATOM 1450 O O . TRP A 1 177 ? -8.886 -7.168 10.363 1.00 97.00 177 TRP A O 1
ATOM 1460 N N . GLU A 1 178 ? -8.122 -8.012 8.441 1.00 96.25 178 GLU A N 1
ATOM 1461 C CA . GLU A 1 178 ? -6.699 -7.914 8.706 1.00 96.25 178 GLU A CA 1
ATOM 1462 C C . GLU A 1 178 ? -5.976 -7.474 7.427 1.00 96.25 178 GLU A C 1
ATOM 1464 O O . GLU A 1 178 ? -6.112 -8.066 6.356 1.00 96.25 178 GLU A O 1
ATOM 1469 N N . THR A 1 179 ? -5.185 -6.408 7.518 1.00 97.69 179 THR A N 1
ATOM 1470 C CA . THR A 1 179 ? -4.298 -5.979 6.434 1.00 97.69 179 THR A CA 1
ATOM 1471 C C . THR A 1 179 ? -2.865 -5.922 6.931 1.00 97.69 179 THR A C 1
ATOM 1473 O O . THR A 1 179 ? -2.534 -5.127 7.808 1.00 97.69 179 THR A O 1
ATOM 1476 N N . ASN A 1 180 ? -2.010 -6.739 6.330 1.00 97.00 180 ASN A N 1
ATOM 1477 C CA . ASN A 1 180 ? -0.587 -6.818 6.617 1.00 97.00 180 ASN A CA 1
ATOM 1478 C C . ASN A 1 180 ? 0.192 -6.091 5.521 1.00 97.00 180 ASN A C 1
ATOM 1480 O O . ASN A 1 180 ? -0.054 -6.302 4.335 1.00 97.00 180 ASN A O 1
ATOM 1484 N N . CYS A 1 181 ? 1.131 -5.229 5.892 1.00 96.62 181 CYS A N 1
ATOM 1485 C CA . CYS A 1 181 ? 1.912 -4.435 4.954 1.00 96.62 181 CYS A CA 1
ATOM 1486 C C . CYS A 1 181 ? 3.349 -4.314 5.445 1.00 96.62 181 CYS A C 1
ATOM 1488 O O . CYS A 1 181 ? 3.585 -3.991 6.606 1.00 96.62 181 CYS A O 1
ATOM 1490 N N . SER A 1 182 ? 4.319 -4.548 4.565 1.00 95.25 182 SER A N 1
ATOM 1491 C CA . SER A 1 182 ? 5.721 -4.276 4.872 1.00 95.25 182 SER A CA 1
ATOM 1492 C C . SER A 1 182 ? 6.572 -4.223 3.616 1.00 95.25 182 SER A C 1
ATOM 1494 O O . SER A 1 182 ? 6.177 -4.653 2.527 1.00 95.25 182 SER A O 1
ATOM 1496 N N . THR A 1 183 ? 7.767 -3.683 3.803 1.00 92.44 183 THR A N 1
ATOM 1497 C CA . THR A 1 183 ? 8.895 -3.969 2.921 1.00 92.44 183 THR A CA 1
ATOM 1498 C C . THR A 1 183 ? 9.507 -5.299 3.374 1.00 92.44 183 THR A C 1
ATOM 1500 O O . THR A 1 183 ? 9.769 -5.428 4.574 1.00 92.44 183 THR A O 1
ATOM 1503 N N . PRO A 1 184 ? 9.661 -6.302 2.491 1.00 91.25 184 PRO A N 1
ATOM 1504 C CA . PRO A 1 184 ? 10.142 -7.609 2.914 1.00 91.25 184 PRO A CA 1
ATOM 1505 C C . PRO A 1 184 ? 11.615 -7.547 3.315 1.00 91.25 184 PRO A C 1
ATOM 1507 O O . PRO A 1 184 ? 12.444 -6.989 2.603 1.00 91.25 184 PRO A O 1
ATOM 1510 N N . SER A 1 185 ? 11.937 -8.138 4.457 1.00 88.88 185 SER A N 1
ATOM 1511 C CA . SER A 1 185 ? 13.290 -8.136 5.018 1.00 88.88 185 SER A CA 1
ATOM 1512 C C . SER A 1 185 ? 14.159 -9.276 4.491 1.00 88.88 185 SER A C 1
ATOM 1514 O O . SER A 1 185 ? 15.313 -9.042 4.141 1.00 88.88 185 SER A O 1
ATOM 1516 N N . ILE A 1 186 ? 13.605 -10.487 4.416 1.00 86.62 186 ILE A N 1
ATOM 1517 C CA . ILE A 1 186 ? 14.241 -11.697 3.881 1.00 86.62 186 ILE A CA 1
ATOM 1518 C C . ILE A 1 186 ? 13.175 -12.596 3.223 1.00 86.62 186 ILE A C 1
ATOM 1520 O O . ILE A 1 186 ? 11.990 -12.447 3.538 1.00 86.62 186 ILE A O 1
ATOM 1524 N N . PRO A 1 187 ? 13.565 -13.531 2.334 1.00 88.12 187 PRO A N 1
ATOM 1525 C CA . PRO A 1 187 ? 12.630 -14.478 1.731 1.00 88.12 187 PRO A CA 1
ATOM 1526 C C . PRO A 1 187 ? 11.918 -15.374 2.751 1.00 88.12 187 PRO A C 1
ATOM 1528 O O . PRO A 1 187 ? 12.509 -15.754 3.765 1.00 88.12 187 PRO A O 1
ATOM 1531 N N . SER A 1 188 ? 10.669 -15.736 2.450 1.00 90.62 188 SER A N 1
ATOM 1532 C CA . SER A 1 188 ? 9.830 -16.655 3.239 1.00 90.62 188 SER A CA 1
ATOM 1533 C C . SER A 1 188 ? 9.665 -16.244 4.713 1.00 90.62 188 SER A C 1
ATOM 1535 O O . SER A 1 188 ? 9.516 -17.074 5.609 1.00 90.62 188 SER A O 1
ATOM 1537 N N . TYR A 1 189 ? 9.684 -14.936 4.986 1.00 91.25 189 TYR A N 1
ATOM 1538 C CA . TYR A 1 189 ? 9.430 -14.357 6.306 1.00 91.25 189 TYR A CA 1
ATOM 1539 C C . TYR A 1 189 ? 8.504 -13.142 6.205 1.00 91.25 189 TYR A C 1
ATOM 1541 O O . TYR A 1 189 ? 8.466 -12.454 5.185 1.00 91.25 189 TYR A O 1
ATOM 1549 N N . GLY A 1 190 ? 7.759 -12.862 7.279 1.00 92.94 190 GLY A N 1
ATOM 1550 C CA . GLY A 1 190 ? 6.952 -11.649 7.398 1.00 92.94 190 GLY A CA 1
ATOM 1551 C C . GLY A 1 190 ? 5.990 -11.474 6.225 1.00 92.94 190 GLY A C 1
ATOM 1552 O O . GLY A 1 190 ? 5.222 -12.379 5.891 1.00 92.94 190 GLY A O 1
ATOM 1553 N N . ILE A 1 191 ? 6.032 -10.306 5.585 1.00 95.19 191 ILE A N 1
ATOM 1554 C CA . ILE A 1 191 ? 5.161 -10.004 4.448 1.00 95.19 191 ILE A CA 1
ATOM 1555 C C . ILE A 1 191 ? 5.457 -10.862 3.219 1.00 95.19 191 ILE A C 1
ATOM 1557 O O . ILE A 1 191 ? 4.573 -11.046 2.384 1.00 95.19 191 ILE A O 1
ATOM 1561 N N . ASP A 1 192 ? 6.686 -11.366 3.094 1.00 94.88 192 ASP A N 1
ATOM 1562 C CA . ASP A 1 192 ? 7.076 -12.194 1.966 1.00 94.88 192 ASP A CA 1
ATOM 1563 C C . ASP A 1 192 ? 6.340 -13.530 2.001 1.00 94.88 192 ASP A C 1
ATOM 1565 O O . ASP A 1 192 ? 5.649 -13.862 1.043 1.00 94.88 192 ASP A O 1
ATOM 1569 N N . GLN A 1 193 ? 6.356 -14.202 3.156 1.00 95.31 193 GLN A N 1
ATOM 1570 C CA . GLN A 1 193 ? 5.600 -15.436 3.378 1.00 95.31 193 GLN A CA 1
ATOM 1571 C C . GLN A 1 193 ? 4.092 -15.226 3.163 1.00 95.31 193 GLN A C 1
ATOM 1573 O O . GLN A 1 193 ? 3.451 -16.002 2.460 1.00 95.31 193 GLN A O 1
ATOM 1578 N N . ILE A 1 194 ? 3.523 -14.134 3.696 1.00 95.81 194 ILE A N 1
ATOM 1579 C CA . ILE A 1 194 ? 2.097 -13.808 3.495 1.00 95.81 194 ILE A CA 1
ATOM 1580 C C . ILE A 1 194 ? 1.778 -13.653 2.003 1.00 95.81 194 ILE A C 1
ATOM 1582 O O . ILE A 1 194 ? 0.729 -14.101 1.540 1.00 95.81 194 ILE A O 1
ATOM 1586 N N . PHE A 1 195 ? 2.665 -13.016 1.237 1.00 96.94 195 PHE A N 1
ATOM 1587 C CA . PHE A 1 195 ? 2.494 -12.893 -0.205 1.00 96.94 195 PHE A CA 1
ATOM 1588 C C . PHE A 1 195 ? 2.647 -14.248 -0.913 1.00 96.94 195 PHE A C 1
ATOM 1590 O O . PHE A 1 195 ? 1.840 -14.561 -1.787 1.00 96.94 195 PHE A O 1
ATOM 1597 N N . GLU A 1 196 ? 3.617 -15.078 -0.531 1.00 96.44 196 GLU A N 1
ATOM 1598 C CA . GLU A 1 196 ? 3.794 -16.427 -1.084 1.00 96.44 196 GLU A CA 1
ATOM 1599 C C . GLU A 1 196 ? 2.543 -17.298 -0.894 1.00 96.44 196 GLU A C 1
ATOM 1601 O O . GLU A 1 196 ? 2.118 -17.979 -1.834 1.00 96.44 196 GLU A O 1
ATOM 1606 N N . ASP A 1 197 ? 1.893 -17.192 0.266 1.00 96.62 197 ASP A N 1
ATOM 1607 C CA . ASP A 1 197 ? 0.687 -17.948 0.606 1.00 96.62 197 ASP A CA 1
ATOM 1608 C C . ASP A 1 197 ? -0.593 -17.431 -0.074 1.00 96.62 197 ASP A C 1
ATOM 1610 O O . ASP A 1 197 ? -1.584 -18.166 -0.148 1.00 96.62 197 ASP A O 1
ATOM 1614 N N . SER A 1 198 ? -0.557 -16.215 -0.625 1.00 97.62 198 SER A N 1
ATOM 1615 C CA . SER A 1 198 ? -1.687 -15.507 -1.241 1.00 97.62 198 SER A CA 1
ATOM 1616 C C . SER A 1 198 ? -1.959 -15.851 -2.713 1.00 97.62 198 SER A C 1
ATOM 1618 O O . SER A 1 198 ? -1.273 -16.663 -3.337 1.00 97.62 198 SER A O 1
ATOM 1620 N N . ASP A 1 199 ? -2.959 -15.183 -3.292 1.00 97.44 199 ASP A N 1
ATOM 1621 C CA . ASP A 1 199 ? -3.277 -15.205 -4.724 1.00 97.44 199 ASP A CA 1
ATOM 1622 C C . ASP A 1 199 ? -2.258 -14.483 -5.636 1.00 97.44 199 ASP A C 1
ATOM 1624 O O . ASP A 1 199 ? -2.340 -14.593 -6.864 1.00 97.44 199 ASP A O 1
ATOM 1628 N N . GLN A 1 200 ? -1.267 -13.799 -5.053 1.00 96.00 200 GLN A N 1
ATOM 1629 C CA . GLN A 1 200 ? -0.137 -13.148 -5.725 1.00 96.00 200 GLN A CA 1
ATOM 1630 C C . GLN A 1 200 ? -0.548 -12.233 -6.889 1.00 96.00 200 GLN A C 1
ATOM 1632 O O . GLN A 1 200 ? -0.285 -12.502 -8.064 1.00 96.00 2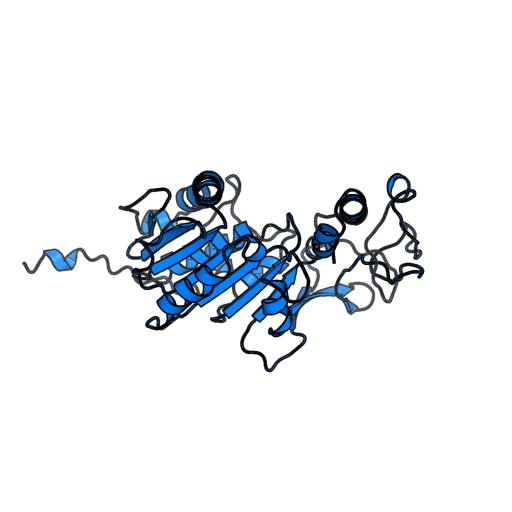00 GLN A O 1
ATOM 1637 N N . ARG A 1 201 ? -1.195 -11.114 -6.567 1.00 97.19 201 ARG A N 1
ATOM 1638 C CA . ARG A 1 201 ? -1.590 -10.082 -7.528 1.00 97.19 201 ARG A CA 1
ATOM 1639 C C . ARG A 1 201 ? -0.415 -9.222 -7.953 1.00 97.19 201 ARG A C 1
ATOM 1641 O O . ARG A 1 201 ? 0.354 -8.710 -7.134 1.00 97.19 201 ARG A O 1
ATOM 1648 N N . HIS A 1 202 ? -0.361 -8.972 -9.255 1.00 94.88 202 HIS A N 1
ATOM 1649 C CA . HIS A 1 202 ? 0.616 -8.089 -9.877 1.00 94.88 202 HIS A CA 1
ATOM 1650 C C . HIS A 1 202 ? -0.057 -7.008 -10.722 1.00 94.88 202 HIS A C 1
ATOM 1652 O O . HIS A 1 202 ? -1.031 -7.272 -11.432 1.00 94.88 202 HIS A O 1
ATOM 1658 N N . TRP A 1 203 ? 0.488 -5.793 -10.660 1.00 94.44 203 TRP A N 1
ATOM 1659 C CA . TRP A 1 203 ? -0.004 -4.653 -11.426 1.00 94.44 203 TRP A CA 1
ATOM 1660 C C . TRP A 1 203 ? 0.444 -4.763 -12.881 1.00 94.44 203 TRP A C 1
ATOM 1662 O O . TRP A 1 203 ? 1.635 -4.667 -13.193 1.00 94.44 203 TRP A O 1
ATOM 1672 N N . HIS A 1 204 ? -0.521 -4.979 -13.763 1.00 94.19 204 HIS A N 1
ATOM 1673 C CA . HIS A 1 204 ? -0.320 -5.079 -15.193 1.00 94.19 204 HIS A CA 1
ATOM 1674 C C . HIS A 1 204 ? -0.708 -3.775 -15.872 1.00 94.19 204 HIS A C 1
ATOM 1676 O O . HIS A 1 204 ? -1.675 -3.114 -15.502 1.00 94.19 204 HIS A O 1
ATOM 1682 N N . ILE A 1 205 ? 0.034 -3.444 -16.920 1.00 94.81 205 ILE A N 1
ATOM 1683 C CA . ILE A 1 205 ? -0.305 -2.368 -17.840 1.00 94.81 205 ILE A CA 1
ATOM 1684 C C . ILE A 1 205 ? -0.451 -2.936 -19.247 1.00 94.81 205 ILE A C 1
ATOM 1686 O O . ILE A 1 205 ? 0.316 -3.815 -19.665 1.00 94.81 205 ILE A O 1
ATOM 1690 N N . LYS A 1 206 ? -1.413 -2.415 -20.001 1.00 95.62 206 LYS A N 1
ATOM 1691 C CA . LYS A 1 206 ? -1.586 -2.750 -21.410 1.00 95.62 206 LYS A CA 1
ATOM 1692 C C . LYS A 1 206 ? -0.754 -1.806 -22.266 1.00 95.62 206 LYS A C 1
ATOM 1694 O O . LYS A 1 206 ? -0.854 -0.586 -22.167 1.00 95.62 206 LYS A O 1
ATOM 1699 N N . CYS A 1 207 ? 0.088 -2.359 -23.132 1.00 95.81 207 CYS A N 1
ATOM 1700 C CA . CYS A 1 207 ? 0.852 -1.548 -24.071 1.00 95.81 207 CYS A CA 1
ATOM 1701 C C . CYS A 1 207 ? -0.089 -0.873 -25.089 1.00 95.81 207 CYS A C 1
ATOM 1703 O O . CYS A 1 207 ? -0.733 -1.598 -25.850 1.00 95.81 207 CYS A O 1
ATOM 1705 N N . PRO A 1 208 ? -0.085 0.467 -25.224 1.00 96.38 208 PRO A N 1
ATOM 1706 C CA . PRO A 1 208 ? -0.947 1.166 -26.184 1.00 96.38 208 PRO A CA 1
ATOM 1707 C C . PRO A 1 208 ? -0.532 0.943 -27.648 1.00 96.38 208 PRO A C 1
ATOM 1709 O O . PRO A 1 208 ? -1.264 1.299 -28.562 1.00 96.38 208 PRO A O 1
ATOM 1712 N N . HIS A 1 209 ? 0.649 0.361 -27.889 1.00 96.12 209 HIS A N 1
ATOM 1713 C CA . HIS A 1 209 ? 1.179 0.138 -29.238 1.00 96.12 209 HIS A CA 1
ATOM 1714 C C . HIS A 1 209 ? 0.931 -1.269 -29.780 1.00 96.12 209 HIS A C 1
ATOM 1716 O O . HIS A 1 209 ? 0.901 -1.455 -30.992 1.00 96.12 209 HIS A O 1
ATOM 1722 N N . CYS A 1 210 ? 0.872 -2.277 -28.904 1.00 95.94 210 CYS A N 1
ATOM 1723 C CA . CYS A 1 210 ? 0.786 -3.686 -29.313 1.00 95.94 210 CYS A CA 1
ATOM 1724 C C . CYS A 1 210 ? -0.178 -4.532 -28.471 1.00 95.94 210 CYS A C 1
ATOM 1726 O O . CYS A 1 210 ? -0.213 -5.751 -28.640 1.00 95.94 210 CYS A O 1
ATOM 1728 N N . ASN A 1 211 ? -0.929 -3.906 -27.558 1.00 95.88 211 ASN A N 1
ATOM 1729 C CA . ASN A 1 211 ? -1.934 -4.524 -26.688 1.00 95.88 211 ASN A CA 1
ATOM 1730 C C . ASN A 1 211 ? -1.419 -5.618 -25.741 1.00 95.88 211 ASN A C 1
ATOM 1732 O O . ASN A 1 211 ? -2.210 -6.333 -25.134 1.00 95.88 211 ASN A O 1
ATOM 1736 N N . MET A 1 212 ? -0.101 -5.758 -25.583 1.00 94.56 212 MET A N 1
ATOM 1737 C CA . MET A 1 212 ? 0.467 -6.700 -24.626 1.00 94.56 212 MET A CA 1
ATOM 1738 C C . MET A 1 212 ? 0.233 -6.224 -23.190 1.00 94.56 212 MET A C 1
ATOM 1740 O O . MET A 1 212 ? 0.682 -5.135 -22.828 1.00 94.56 212 MET A O 1
ATOM 1744 N N . TRP A 1 213 ? -0.368 -7.083 -22.369 1.00 94.44 213 TRP A N 1
ATOM 1745 C CA . TRP A 1 213 ? -0.378 -6.943 -20.917 1.00 94.44 213 TRP A CA 1
ATOM 1746 C C . TRP A 1 213 ? 0.963 -7.377 -20.314 1.00 94.44 213 TRP A C 1
ATOM 1748 O O . TRP A 1 213 ? 1.534 -8.420 -20.666 1.00 94.44 213 TRP A O 1
ATOM 1758 N N . GLN A 1 214 ? 1.510 -6.545 -19.434 1.00 92.44 214 GLN A N 1
ATOM 1759 C CA . GLN A 1 214 ? 2.819 -6.774 -18.831 1.00 92.44 214 GLN A CA 1
ATOM 1760 C C . GLN A 1 214 ? 2.933 -6.119 -17.459 1.00 92.44 214 GLN A C 1
ATOM 1762 O O . GLN A 1 214 ? 2.370 -5.054 -17.223 1.00 92.44 214 GLN A O 1
ATOM 1767 N N . ILE A 1 215 ? 3.725 -6.740 -16.595 1.00 91.69 215 ILE A N 1
ATOM 1768 C CA . ILE A 1 215 ? 4.223 -6.133 -15.365 1.00 91.69 215 ILE A CA 1
ATOM 1769 C C . ILE A 1 215 ? 5.466 -5.342 -15.758 1.00 91.69 215 ILE A C 1
ATOM 1771 O O . ILE A 1 215 ? 6.340 -5.889 -16.430 1.00 91.69 215 ILE A O 1
ATOM 1775 N N . LEU A 1 216 ? 5.547 -4.072 -15.364 1.00 91.44 216 LEU A N 1
ATOM 1776 C CA . LEU A 1 216 ? 6.791 -3.326 -15.511 1.00 91.44 216 LEU A CA 1
ATOM 1777 C C . LEU A 1 216 ? 7.812 -3.823 -14.490 1.00 91.44 216 LEU A C 1
ATOM 1779 O O . LEU A 1 216 ? 7.544 -3.797 -13.290 1.00 91.44 216 LEU A O 1
ATOM 1783 N N . THR A 1 217 ? 8.987 -4.220 -14.963 1.00 87.38 217 THR A N 1
ATOM 1784 C CA . THR A 1 217 ? 10.123 -4.589 -14.115 1.00 87.38 217 THR A CA 1
ATOM 1785 C C . THR A 1 217 ? 11.433 -4.065 -14.694 1.00 87.38 217 THR A C 1
ATOM 1787 O O . THR A 1 217 ? 11.548 -3.823 -15.898 1.00 87.38 217 THR A O 1
ATOM 1790 N N . TRP A 1 218 ? 12.405 -3.869 -13.812 1.00 81.19 218 TRP A N 1
ATOM 1791 C CA . TRP A 1 218 ? 13.766 -3.454 -14.140 1.00 81.19 218 TRP A CA 1
ATOM 1792 C C . TRP A 1 218 ? 14.806 -4.516 -13.760 1.00 81.19 218 TRP A C 1
ATOM 1794 O O . TRP A 1 218 ? 15.976 -4.337 -14.064 1.00 81.19 218 TRP A O 1
ATOM 1804 N N . LEU A 1 219 ? 14.406 -5.583 -13.058 1.00 70.44 219 LEU A N 1
ATOM 1805 C CA . LEU A 1 219 ? 15.349 -6.553 -12.511 1.00 70.44 219 LEU A CA 1
ATOM 1806 C C . LEU A 1 219 ? 16.128 -7.251 -13.620 1.00 70.44 219 LEU A C 1
ATOM 1808 O O . LEU A 1 219 ? 15.501 -7.955 -14.410 1.00 70.44 219 LEU A O 1
ATOM 1812 N N . PRO A 1 220 ? 17.462 -7.140 -13.654 1.00 58.62 220 PRO A N 1
ATOM 1813 C CA . PRO A 1 220 ? 18.237 -7.832 -14.664 1.00 58.62 220 PRO A CA 1
ATOM 1814 C C . PRO A 1 220 ? 18.084 -9.343 -14.472 1.00 58.62 220 PRO A C 1
ATOM 1816 O O . PRO A 1 220 ? 18.270 -9.863 -13.368 1.00 58.62 220 PRO A O 1
ATOM 1819 N N . ASP A 1 221 ? 17.796 -10.066 -15.554 1.00 56.69 221 ASP A N 1
ATOM 1820 C CA . ASP A 1 221 ? 18.127 -11.487 -15.587 1.00 56.69 221 ASP A CA 1
ATOM 1821 C C . ASP A 1 221 ? 19.654 -11.583 -15.445 1.00 56.69 221 ASP A C 1
ATOM 1823 O O . ASP A 1 221 ? 20.380 -10.955 -16.222 1.00 56.69 221 ASP A O 1
ATOM 1827 N N . LYS A 1 222 ? 20.147 -12.318 -14.433 1.00 49.38 222 LYS A N 1
ATOM 1828 C CA . LYS A 1 222 ? 21.594 -12.462 -14.185 1.00 49.38 222 LYS A CA 1
ATOM 1829 C C . LYS A 1 222 ? 22.333 -12.773 -15.492 1.00 49.38 222 LYS A C 1
ATOM 1831 O O . LYS A 1 222 ? 21.946 -13.689 -16.220 1.00 49.38 222 LYS A O 1
ATOM 1836 N N . ASP A 1 223 ? 23.390 -12.003 -15.750 1.00 49.66 223 ASP A N 1
ATOM 1837 C CA . ASP A 1 223 ? 24.342 -12.187 -16.853 1.00 49.66 223 ASP A CA 1
ATOM 1838 C C . ASP A 1 223 ? 23.739 -12.110 -18.272 1.00 49.66 223 ASP A C 1
ATOM 1840 O O . ASP A 1 223 ? 24.279 -12.689 -19.218 1.00 49.66 223 ASP A O 1
ATOM 1844 N N . LYS A 1 224 ? 22.621 -11.388 -18.455 1.00 54.03 224 LYS A N 1
ATOM 1845 C CA . LYS A 1 224 ? 21.975 -11.198 -19.766 1.00 54.03 224 LYS A CA 1
ATOM 1846 C C . LYS A 1 224 ? 21.739 -9.727 -20.106 1.00 54.03 224 LYS A C 1
ATOM 1848 O O . LYS A 1 224 ? 21.595 -8.874 -19.236 1.00 54.03 224 LYS A O 1
ATOM 1853 N N . ILE A 1 225 ? 21.674 -9.449 -21.412 1.00 57.50 225 ILE A N 1
ATOM 1854 C CA . ILE A 1 225 ? 21.155 -8.187 -21.953 1.00 57.50 225 ILE A CA 1
ATOM 1855 C C . ILE A 1 225 ? 19.744 -7.983 -21.387 1.00 57.50 225 ILE A C 1
ATOM 1857 O O . ILE A 1 225 ? 18.895 -8.860 -21.547 1.00 57.50 225 ILE A O 1
ATOM 1861 N N . ASP A 1 226 ? 19.497 -6.839 -20.746 1.00 60.56 226 ASP A N 1
ATOM 1862 C CA . ASP A 1 226 ? 18.209 -6.550 -20.118 1.00 60.56 226 ASP A CA 1
ATOM 1863 C C . ASP A 1 226 ? 17.108 -6.402 -21.185 1.00 60.56 226 ASP A C 1
ATOM 1865 O O . ASP A 1 226 ? 16.956 -5.370 -21.844 1.00 60.56 226 ASP A O 1
ATOM 1869 N N . THR A 1 227 ? 16.333 -7.471 -21.380 1.00 63.38 227 THR A N 1
ATOM 1870 C CA . THR A 1 227 ? 15.148 -7.479 -22.247 1.00 63.38 227 THR A CA 1
ATOM 1871 C C . THR A 1 227 ? 13.857 -7.153 -21.498 1.00 63.38 227 THR A C 1
ATOM 1873 O O . THR A 1 227 ? 12.773 -7.316 -22.067 1.00 63.38 227 THR A O 1
ATOM 1876 N N . ASN A 1 228 ? 13.935 -6.682 -20.248 1.00 80.06 228 ASN A N 1
ATOM 1877 C CA . ASN A 1 228 ? 12.766 -6.276 -19.475 1.00 80.06 228 ASN A CA 1
ATOM 1878 C C . ASN A 1 228 ? 12.190 -4.956 -20.002 1.00 80.06 228 ASN A C 1
ATOM 1880 O O . ASN A 1 228 ? 12.226 -4.642 -21.196 1.00 80.06 228 ASN A O 1
ATOM 1884 N N . ASN A 1 229 ? 11.605 -4.162 -19.113 1.00 90.88 229 ASN A N 1
ATOM 1885 C CA . ASN A 1 229 ? 10.932 -2.932 -19.473 1.00 90.88 229 ASN A CA 1
ATOM 1886 C C . ASN A 1 229 ? 11.850 -1.719 -19.482 1.00 90.88 229 ASN A C 1
ATOM 1888 O O . ASN A 1 229 ? 11.332 -0.609 -19.518 1.00 90.88 229 ASN A O 1
ATOM 1892 N N . ILE A 1 230 ? 13.168 -1.909 -19.460 1.00 90.12 230 ILE A N 1
ATOM 1893 C CA . ILE A 1 230 ? 14.153 -0.832 -19.489 1.00 90.12 230 ILE A CA 1
ATOM 1894 C C . ILE A 1 230 ? 14.942 -0.875 -20.804 1.00 90.12 230 ILE A C 1
ATOM 1896 O O . ILE A 1 230 ? 15.174 -1.939 -21.385 1.00 90.12 230 ILE A O 1
ATOM 1900 N N . ALA A 1 231 ? 15.281 0.305 -21.314 1.00 91.19 231 ALA A N 1
ATOM 1901 C CA . ALA A 1 231 ? 16.084 0.491 -22.517 1.00 91.19 231 ALA A CA 1
ATOM 1902 C C . ALA A 1 231 ? 16.804 1.844 -22.496 1.00 91.19 231 ALA A C 1
ATOM 1904 O O . ALA A 1 231 ? 16.441 2.734 -21.716 1.00 91.19 231 ALA A O 1
ATOM 1905 N N . ASP A 1 232 ? 17.762 2.004 -23.410 1.00 90.56 232 ASP A N 1
ATOM 1906 C CA . ASP A 1 232 ? 18.274 3.318 -23.803 1.00 90.56 232 ASP A CA 1
ATOM 1907 C C . ASP A 1 232 ? 17.159 4.185 -24.449 1.00 90.56 232 ASP A C 1
ATOM 1909 O O . ASP A 1 232 ? 16.077 3.674 -24.773 1.00 90.56 232 ASP A O 1
ATOM 1913 N N . PRO A 1 233 ? 17.381 5.492 -24.691 1.00 90.75 233 PRO A N 1
ATOM 1914 C CA . PRO A 1 233 ? 16.365 6.370 -25.280 1.00 90.75 233 PRO A CA 1
ATOM 1915 C C . PRO A 1 233 ? 15.911 5.973 -26.694 1.00 90.75 233 PRO A C 1
ATOM 1917 O O . PRO A 1 233 ? 14.843 6.404 -27.131 1.00 90.75 233 PRO A O 1
ATOM 1920 N N . ASN A 1 234 ? 16.688 5.142 -27.395 1.00 88.44 234 ASN A N 1
ATOM 1921 C CA . ASN A 1 234 ? 16.368 4.618 -28.722 1.00 88.44 234 ASN A CA 1
ATOM 1922 C C . ASN A 1 234 ? 15.553 3.309 -28.661 1.00 88.44 234 ASN A C 1
ATOM 1924 O O . ASN A 1 234 ? 15.108 2.815 -29.696 1.00 88.44 234 ASN A O 1
ATOM 1928 N N . GLY A 1 235 ? 15.317 2.756 -27.466 1.00 87.25 235 GLY A N 1
ATOM 1929 C CA . GLY A 1 235 ? 14.590 1.502 -27.254 1.00 87.25 235 GLY A CA 1
ATOM 1930 C C . GLY A 1 235 ? 15.464 0.245 -27.326 1.00 87.25 235 GLY A C 1
ATOM 1931 O O . GLY A 1 235 ? 14.933 -0.873 -27.253 1.00 87.25 235 GLY A O 1
ATOM 1932 N N . ASN A 1 236 ? 16.787 0.400 -27.426 1.00 87.81 236 ASN A N 1
ATOM 1933 C CA . ASN A 1 236 ? 17.711 -0.724 -27.448 1.00 87.81 236 ASN A CA 1
ATOM 1934 C C . ASN A 1 236 ? 17.852 -1.319 -26.039 1.00 87.81 236 ASN A C 1
ATOM 1936 O O . ASN A 1 236 ? 18.013 -0.575 -25.064 1.00 87.81 236 ASN A O 1
ATOM 1940 N N . PRO A 1 237 ? 17.793 -2.655 -25.905 1.00 86.38 237 PRO A N 1
ATOM 1941 C CA . PRO A 1 237 ? 18.206 -3.333 -24.683 1.00 86.38 237 PRO A CA 1
ATOM 1942 C C . PRO A 1 237 ? 19.618 -2.904 -24.272 1.00 86.38 237 PRO A C 1
ATOM 1944 O O . PRO A 1 237 ? 20.496 -2.766 -25.123 1.00 86.38 237 PRO A O 1
ATOM 1947 N N . ILE A 1 238 ? 19.839 -2.709 -22.976 1.00 83.50 238 ILE A N 1
ATOM 1948 C CA . ILE A 1 238 ? 21.116 -2.225 -22.455 1.00 83.50 238 ILE A CA 1
ATOM 1949 C C . ILE A 1 238 ? 21.442 -2.922 -21.142 1.00 83.50 238 ILE A C 1
ATOM 1951 O O . ILE A 1 238 ? 20.565 -3.137 -20.313 1.00 83.50 238 ILE A O 1
ATOM 1955 N N . TYR A 1 239 ? 22.706 -3.290 -20.958 1.00 81.88 239 TYR A N 1
ATOM 1956 C CA . TYR A 1 239 ? 23.190 -3.762 -19.669 1.00 81.88 239 TYR A CA 1
ATOM 1957 C C . TYR A 1 239 ? 23.514 -2.561 -18.782 1.00 81.88 239 TYR A C 1
ATOM 1959 O O . TYR A 1 239 ? 24.232 -1.650 -19.201 1.00 81.88 239 TYR A O 1
ATOM 1967 N N . VAL A 1 240 ? 22.980 -2.559 -17.565 1.00 78.81 240 VAL A N 1
ATOM 1968 C CA . VAL A 1 240 ? 23.151 -1.468 -16.607 1.00 78.81 240 VAL A CA 1
ATOM 1969 C C . VAL A 1 240 ? 23.794 -2.016 -15.347 1.00 78.81 240 VAL A C 1
ATOM 1971 O O . VAL A 1 240 ? 23.327 -3.008 -14.795 1.00 78.81 240 VAL A O 1
ATOM 1974 N N . ASP A 1 241 ? 24.843 -1.348 -14.885 1.00 81.69 241 ASP A N 1
ATOM 1975 C CA . ASP A 1 241 ? 25.542 -1.652 -13.647 1.00 81.69 241 ASP A CA 1
ATOM 1976 C C . ASP A 1 241 ? 25.792 -0.384 -12.818 1.00 81.69 241 ASP A C 1
ATOM 1978 O O . ASP A 1 241 ? 25.323 0.716 -13.125 1.00 81.69 241 ASP A O 1
ATOM 1982 N N . LYS A 1 242 ? 26.523 -0.542 -11.714 1.00 81.62 242 LYS A N 1
ATOM 1983 C CA . LYS A 1 242 ? 26.847 0.555 -10.801 1.00 81.62 242 LYS A CA 1
ATOM 1984 C C . LYS A 1 242 ? 27.732 1.635 -11.436 1.00 81.62 242 LYS A C 1
ATOM 1986 O O . LYS A 1 242 ? 27.695 2.780 -10.977 1.00 81.62 242 LYS A O 1
ATOM 1991 N N . GLU A 1 243 ? 28.540 1.283 -12.428 1.00 83.38 243 GLU A N 1
ATOM 1992 C CA . GLU A 1 243 ? 29.500 2.182 -13.065 1.00 83.38 243 GLU A CA 1
ATOM 1993 C C . GLU A 1 243 ? 28.805 3.015 -14.143 1.00 83.38 243 GLU A C 1
ATOM 1995 O O . GLU A 1 243 ? 28.888 4.244 -14.118 1.00 83.38 243 GLU A O 1
ATOM 2000 N N . ASN A 1 244 ? 28.027 2.369 -15.015 1.00 80.94 244 ASN A N 1
ATOM 2001 C CA . ASN A 1 244 ? 27.450 3.013 -16.193 1.00 80.94 244 ASN A CA 1
ATOM 2002 C C . ASN A 1 244 ? 26.090 3.712 -15.949 1.00 80.94 244 ASN A C 1
ATOM 2004 O O . ASN A 1 244 ? 25.710 4.606 -16.709 1.00 80.94 244 ASN A O 1
ATOM 2008 N N . ILE A 1 245 ? 25.372 3.402 -14.857 1.00 82.88 245 ILE A N 1
ATOM 2009 C CA . ILE A 1 245 ? 24.034 3.965 -14.561 1.00 82.88 245 ILE A CA 1
ATOM 2010 C C . ILE A 1 245 ? 23.999 5.502 -14.479 1.00 82.88 245 ILE A C 1
ATOM 2012 O O . ILE A 1 245 ? 22.942 6.117 -14.646 1.00 82.88 245 ILE A O 1
ATOM 2016 N N . LYS A 1 246 ? 25.135 6.148 -14.183 1.00 81.25 246 LYS A N 1
ATOM 2017 C CA . LYS A 1 246 ? 25.227 7.614 -14.063 1.00 81.25 246 LYS A CA 1
ATOM 2018 C C . LYS A 1 246 ? 25.266 8.329 -15.412 1.00 81.25 246 LYS A C 1
ATOM 2020 O O . LYS A 1 246 ? 24.959 9.517 -15.454 1.00 81.25 246 LYS A O 1
ATOM 2025 N N . GLU A 1 247 ? 25.642 7.624 -16.470 1.00 83.12 247 GLU A N 1
ATOM 2026 C CA . GLU A 1 247 ? 25.928 8.199 -17.788 1.00 83.12 247 GLU A CA 1
ATOM 2027 C C . GLU A 1 247 ? 24.830 7.891 -18.809 1.00 83.12 247 GLU A C 1
ATOM 2029 O O . GLU A 1 247 ? 24.731 8.547 -19.843 1.00 83.12 247 GLU A O 1
ATOM 2034 N N . ILE A 1 248 ? 23.970 6.919 -18.504 1.00 84.62 248 ILE A N 1
ATOM 2035 C CA . ILE A 1 248 ? 22.938 6.424 -19.410 1.00 84.62 248 ILE A CA 1
ATOM 2036 C C . ILE A 1 248 ? 21.576 6.971 -18.982 1.00 84.62 248 ILE A C 1
ATOM 2038 O O . ILE A 1 248 ? 21.156 6.773 -17.845 1.00 84.62 248 ILE A O 1
ATOM 2042 N N . GLU A 1 249 ? 20.830 7.601 -19.889 1.00 90.31 249 GLU A N 1
ATOM 2043 C CA . GLU A 1 249 ? 19.397 7.841 -19.684 1.00 90.31 249 GLU A CA 1
ATOM 2044 C C . GLU A 1 249 ? 18.605 6.558 -19.961 1.00 90.31 249 GLU A C 1
ATOM 2046 O O . GLU A 1 249 ? 18.824 5.892 -20.969 1.00 90.31 249 GLU A O 1
ATOM 2051 N N . LEU A 1 250 ? 17.670 6.214 -19.075 1.00 91.81 250 LEU A N 1
ATOM 2052 C CA . LEU A 1 250 ? 16.880 4.992 -19.178 1.00 91.81 250 LEU A CA 1
ATOM 2053 C C . LEU A 1 250 ? 15.386 5.305 -19.246 1.00 91.81 250 LEU A C 1
ATOM 2055 O O . LEU A 1 250 ? 14.849 6.090 -18.455 1.00 91.81 250 LEU A O 1
ATOM 2059 N N . ILE A 1 251 ? 14.699 4.630 -20.163 1.00 94.06 251 ILE A N 1
ATOM 2060 C CA . ILE A 1 251 ? 13.257 4.773 -20.389 1.00 94.06 251 ILE A CA 1
ATOM 2061 C C . ILE A 1 251 ? 12.518 3.464 -20.128 1.00 94.06 251 ILE A C 1
ATOM 2063 O O . ILE A 1 251 ? 13.095 2.380 -20.192 1.00 94.06 251 ILE A O 1
ATOM 2067 N N . TYR A 1 252 ? 11.214 3.573 -19.861 1.00 94.75 252 TYR A N 1
ATOM 2068 C CA . TYR A 1 252 ? 10.338 2.410 -19.881 1.00 94.75 252 TYR A CA 1
ATOM 2069 C C . TYR A 1 252 ? 9.990 2.030 -21.321 1.00 94.75 252 TYR A C 1
ATOM 2071 O O . TYR A 1 252 ? 9.622 2.890 -22.124 1.00 94.75 252 TYR A O 1
ATOM 2079 N N . VAL A 1 253 ? 10.034 0.739 -21.638 1.00 94.75 253 VAL A N 1
ATOM 2080 C CA . VAL A 1 253 ? 9.649 0.181 -22.940 1.00 94.75 253 VAL A CA 1
ATOM 2081 C C . VAL A 1 253 ? 8.750 -1.039 -22.782 1.00 94.75 253 VAL A C 1
ATOM 2083 O O . VAL A 1 253 ? 8.742 -1.718 -21.754 1.00 94.75 253 VAL A O 1
ATOM 2086 N N . CYS A 1 254 ? 7.968 -1.342 -23.816 1.00 94.00 254 CYS A N 1
ATOM 2087 C CA . CYS A 1 254 ? 7.224 -2.594 -23.862 1.00 94.00 254 CYS A CA 1
ATOM 2088 C C . CYS A 1 254 ? 8.167 -3.772 -24.116 1.00 94.00 254 CYS A C 1
ATOM 2090 O O . CYS A 1 254 ? 8.922 -3.758 -25.087 1.00 94.00 254 CYS A O 1
ATOM 2092 N N . ARG A 1 255 ? 8.040 -4.843 -23.326 1.00 90.25 255 ARG A N 1
ATOM 2093 C CA . ARG A 1 255 ? 8.860 -6.056 -23.480 1.00 90.25 255 ARG A CA 1
ATOM 2094 C C . ARG A 1 255 ? 8.692 -6.754 -24.839 1.00 90.25 255 ARG A C 1
ATOM 2096 O O . ARG A 1 255 ? 9.617 -7.406 -25.298 1.00 90.25 255 ARG A O 1
ATOM 2103 N N . LYS A 1 256 ? 7.537 -6.597 -25.508 1.00 90.88 256 LYS A N 1
ATOM 2104 C CA . LYS A 1 256 ? 7.258 -7.196 -26.829 1.00 90.88 256 LYS A CA 1
ATOM 2105 C C . LYS A 1 256 ? 7.675 -6.308 -27.996 1.00 90.88 256 LYS A C 1
ATOM 2107 O O . LYS A 1 256 ? 8.418 -6.752 -28.856 1.00 90.88 256 LYS A O 1
ATOM 2112 N N . CYS A 1 257 ? 7.161 -5.079 -28.072 1.00 93.62 257 CYS A N 1
ATOM 2113 C CA . CYS A 1 257 ? 7.384 -4.224 -29.245 1.00 93.62 257 CYS A CA 1
ATOM 2114 C C . CYS A 1 257 ? 8.535 -3.225 -29.089 1.00 93.62 257 CYS A C 1
ATOM 2116 O O . CYS A 1 257 ? 8.793 -2.477 -30.026 1.00 93.62 257 CYS A O 1
ATOM 2118 N N . ARG A 1 258 ? 9.174 -3.160 -27.911 1.00 92.31 258 ARG A N 1
ATOM 2119 C CA . ARG A 1 258 ? 10.288 -2.257 -27.556 1.00 92.31 258 ARG A CA 1
ATOM 2120 C C . ARG A 1 258 ? 10.008 -0.755 -27.679 1.00 92.31 258 ARG A C 1
ATOM 2122 O O . ARG A 1 258 ? 10.853 0.056 -27.325 1.00 92.31 258 ARG A O 1
ATOM 2129 N N . LYS A 1 259 ? 8.802 -0.357 -28.091 1.00 94.56 259 LYS A N 1
ATOM 2130 C CA . LYS A 1 259 ? 8.386 1.048 -28.113 1.00 94.56 259 LYS A CA 1
ATOM 2131 C C . LYS A 1 259 ? 8.317 1.614 -26.696 1.00 94.56 259 LYS A C 1
ATOM 2133 O O . LYS A 1 259 ? 7.877 0.925 -25.767 1.00 94.56 259 LYS A O 1
ATOM 2138 N N . LYS A 1 260 ? 8.701 2.887 -26.573 1.00 95.31 260 LYS A N 1
ATOM 2139 C CA . LYS A 1 260 ? 8.634 3.673 -25.340 1.00 95.31 260 LYS A CA 1
ATOM 2140 C C . LYS A 1 260 ? 7.228 3.641 -24.741 1.00 95.31 260 LYS A C 1
ATOM 2142 O O . LYS A 1 260 ? 6.224 3.811 -25.442 1.00 95.31 260 LYS A O 1
ATOM 2147 N N . LEU A 1 261 ? 7.181 3.423 -23.433 1.00 95.00 261 LEU A N 1
ATOM 2148 C CA . LEU A 1 261 ? 5.991 3.540 -22.609 1.00 95.00 261 LEU A CA 1
ATOM 2149 C C . LEU A 1 261 ? 6.072 4.849 -21.834 1.00 95.00 261 LEU A C 1
ATOM 2151 O O . LEU A 1 261 ? 7.026 5.100 -21.099 1.00 95.00 261 LEU A O 1
ATOM 2155 N N . GLU A 1 262 ? 5.048 5.673 -21.998 1.00 92.62 262 GLU A N 1
ATOM 2156 C CA . GLU A 1 262 ? 4.878 6.910 -21.249 1.00 92.62 262 GLU A CA 1
ATOM 2157 C C . GLU A 1 262 ? 3.602 6.813 -20.436 1.00 92.62 262 GLU A C 1
ATOM 2159 O O . GLU A 1 262 ? 2.593 6.290 -20.912 1.00 92.62 262 GLU A O 1
ATOM 2164 N N . TYR A 1 263 ? 3.665 7.285 -19.195 1.00 92.50 263 TYR A N 1
ATOM 2165 C CA . TYR A 1 263 ? 2.505 7.269 -18.327 1.00 92.50 263 TYR A CA 1
ATOM 2166 C C . TYR A 1 263 ? 1.452 8.235 -18.857 1.00 92.50 263 TYR A C 1
ATOM 2168 O O . TYR A 1 263 ? 1.739 9.403 -19.129 1.00 92.50 263 TYR A O 1
ATOM 2176 N N . ARG A 1 264 ? 0.223 7.732 -18.951 1.00 90.56 264 ARG A N 1
ATOM 2177 C CA . ARG A 1 264 ? -0.984 8.501 -19.217 1.00 90.56 264 ARG A CA 1
ATOM 2178 C C . ARG A 1 264 ? -2.099 7.938 -18.346 1.00 90.56 264 ARG A C 1
ATOM 2180 O O . ARG A 1 264 ? -2.170 6.726 -18.143 1.00 90.56 264 ARG A O 1
ATOM 2187 N N . SER A 1 265 ? -2.964 8.813 -17.853 1.00 85.38 265 SER A N 1
ATOM 2188 C CA . SER A 1 265 ? -4.089 8.440 -16.990 1.00 85.38 265 SER A CA 1
ATOM 2189 C C . SER A 1 265 ? -5.156 7.601 -17.704 1.00 85.38 265 SER A C 1
ATOM 2191 O O . SER A 1 265 ? -5.983 6.983 -17.043 1.00 85.38 265 SER A O 1
ATOM 2193 N N . ASP A 1 266 ? -5.140 7.571 -19.039 1.00 88.81 266 ASP A N 1
ATOM 2194 C CA . ASP A 1 266 ? -6.064 6.809 -19.884 1.00 88.81 266 ASP A CA 1
ATOM 2195 C C . ASP A 1 266 ? -5.592 5.378 -20.188 1.00 88.81 266 ASP A C 1
ATOM 2197 O O . ASP A 1 266 ? -6.273 4.647 -20.908 1.00 88.81 266 ASP A O 1
ATOM 2201 N N . LEU A 1 267 ? -4.422 4.968 -19.687 1.00 92.06 267 LEU A N 1
ATOM 2202 C CA . LEU A 1 267 ? -3.919 3.619 -19.917 1.00 92.06 267 LEU A CA 1
ATOM 2203 C C . LEU A 1 267 ? -4.752 2.582 -19.169 1.00 92.06 267 LEU A C 1
ATOM 2205 O O . LEU A 1 267 ? -5.035 2.718 -17.980 1.00 92.06 267 LEU A O 1
ATOM 2209 N N . GLU A 1 268 ? -5.058 1.492 -19.866 1.00 94.12 268 GLU A N 1
ATOM 2210 C CA . GLU A 1 268 ? -5.636 0.303 -19.252 1.00 94.12 268 GLU A CA 1
ATOM 2211 C C . GLU A 1 268 ? -4.589 -0.358 -18.341 1.00 94.12 268 GLU A C 1
ATOM 2213 O O . GLU A 1 268 ? -3.502 -0.754 -18.783 1.00 94.12 268 GLU A O 1
ATOM 2218 N N . MET A 1 269 ? -4.916 -0.444 -17.052 1.00 93.69 269 MET A N 1
ATOM 2219 C CA . MET A 1 269 ? -4.072 -1.020 -16.011 1.00 93.69 269 MET A CA 1
ATOM 2220 C C . MET A 1 269 ? -4.943 -1.774 -15.010 1.00 93.69 269 MET A C 1
ATOM 2222 O O . MET A 1 269 ? -6.026 -1.302 -14.661 1.00 93.69 269 MET A O 1
ATOM 2226 N N . GLU A 1 270 ? -4.475 -2.923 -14.533 1.00 94.50 270 GLU A N 1
ATOM 2227 C CA . GLU A 1 270 ? -5.241 -3.745 -13.598 1.00 94.50 270 GLU A CA 1
ATOM 2228 C C . GLU A 1 270 ? -4.351 -4.625 -12.719 1.00 94.50 270 GLU A C 1
ATOM 2230 O O . GLU A 1 270 ? -3.215 -4.956 -13.063 1.00 94.50 270 GLU A O 1
ATOM 2235 N N . TRP A 1 271 ? -4.883 -5.029 -11.567 1.00 95.81 271 TRP A N 1
ATOM 2236 C CA . TRP A 1 271 ? -4.287 -6.087 -10.761 1.00 95.81 271 TRP A CA 1
ATOM 2237 C C . TRP A 1 271 ? -4.756 -7.441 -11.278 1.00 95.81 271 TRP A C 1
ATOM 2239 O O . TRP A 1 271 ? -5.954 -7.705 -11.312 1.00 95.81 271 TRP A O 1
ATOM 2249 N N . VAL A 1 272 ? -3.809 -8.314 -11.614 1.00 94.00 272 VAL A N 1
ATOM 2250 C CA . VAL A 1 272 ? -4.097 -9.686 -12.048 1.00 94.00 272 VAL A CA 1
ATOM 2251 C C . VAL A 1 272 ? -3.562 -10.648 -11.000 1.00 94.00 272 VAL A C 1
ATOM 2253 O O . VAL A 1 272 ? -2.368 -10.608 -10.693 1.00 94.00 272 VAL A O 1
ATOM 2256 N N . ALA A 1 273 ? -4.440 -11.488 -10.451 1.00 94.31 273 ALA A N 1
ATOM 2257 C CA . ALA A 1 273 ? -4.077 -12.567 -9.537 1.00 94.31 273 ALA A CA 1
ATOM 2258 C C . ALA A 1 273 ? -3.405 -13.714 -10.300 1.00 94.31 273 ALA A C 1
ATOM 2260 O O . ALA A 1 273 ? -3.863 -14.108 -11.374 1.00 94.31 273 ALA A O 1
ATOM 2261 N N . LYS A 1 274 ? -2.323 -14.257 -9.744 1.00 92.31 274 LYS A N 1
ATOM 2262 C CA . LYS A 1 274 ? -1.627 -15.419 -10.307 1.00 92.31 274 LYS A CA 1
ATOM 2263 C C . LYS A 1 274 ? -2.346 -16.726 -9.973 1.00 92.31 274 LYS A C 1
ATOM 2265 O O . LYS A 1 274 ? -2.355 -17.639 -10.796 1.00 92.31 274 LYS A O 1
ATOM 2270 N N . TYR A 1 275 ? -2.937 -16.815 -8.785 1.00 91.31 275 TYR A N 1
ATOM 2271 C CA . TYR A 1 275 ? -3.701 -17.974 -8.322 1.00 91.31 275 TYR A CA 1
ATOM 2272 C C . TYR A 1 275 ? -5.136 -17.561 -7.991 1.00 91.31 275 TYR A C 1
ATOM 2274 O O . TYR A 1 275 ? -5.373 -16.430 -7.600 1.00 91.31 275 TYR A O 1
ATOM 2282 N N . THR A 1 276 ? -6.113 -18.454 -8.144 1.00 89.00 276 THR A N 1
ATOM 2283 C CA . THR A 1 276 ? -7.540 -18.138 -7.911 1.00 89.00 276 THR A CA 1
ATOM 2284 C C . THR A 1 276 ? -8.148 -18.881 -6.723 1.00 89.00 276 THR A C 1
ATOM 2286 O O . THR A 1 276 ? -9.289 -18.631 -6.356 1.00 89.00 276 THR A O 1
ATOM 2289 N N . ASN A 1 277 ? -7.400 -19.802 -6.118 1.00 89.75 277 ASN A N 1
ATOM 2290 C CA . ASN A 1 277 ? -7.854 -20.726 -5.078 1.00 89.75 277 ASN A CA 1
ATOM 2291 C C . ASN A 1 277 ? -7.215 -20.438 -3.709 1.00 89.75 277 ASN A C 1
ATOM 2293 O O . ASN A 1 277 ? -6.960 -21.360 -2.933 1.00 89.75 277 ASN A O 1
ATOM 2297 N N . LYS A 1 278 ? -6.892 -19.173 -3.442 1.00 92.25 278 LYS A N 1
ATOM 2298 C CA . LYS A 1 278 ? -6.210 -18.729 -2.226 1.00 92.25 278 LYS A CA 1
ATOM 2299 C C . LYS A 1 278 ? -7.135 -17.831 -1.416 1.00 92.25 278 LYS A C 1
ATOM 2301 O O . LYS A 1 278 ? -7.863 -17.030 -1.986 1.00 92.25 278 LYS A O 1
ATOM 2306 N N . ASP A 1 279 ? -7.061 -17.963 -0.097 1.00 93.81 279 ASP A N 1
ATOM 2307 C CA . ASP A 1 279 ? -7.901 -17.243 0.874 1.00 93.81 279 ASP A CA 1
ATOM 2308 C C . ASP A 1 279 ? -7.218 -15.969 1.411 1.00 93.81 279 ASP A C 1
ATOM 2310 O O . ASP A 1 279 ? -7.523 -15.457 2.482 1.00 93.81 279 ASP A O 1
ATOM 2314 N N . ILE A 1 280 ? -6.206 -15.476 0.696 1.00 96.62 280 ILE A N 1
ATOM 2315 C CA . ILE A 1 280 ? -5.510 -14.229 1.005 1.00 96.62 280 ILE A CA 1
ATOM 2316 C C . ILE A 1 280 ? -5.345 -13.484 -0.310 1.00 96.62 280 ILE A C 1
ATOM 2318 O O . ILE A 1 280 ? -4.788 -14.031 -1.267 1.00 96.62 280 ILE A O 1
ATOM 2322 N N . HIS A 1 281 ? -5.779 -12.227 -0.343 1.00 98.12 281 HIS A N 1
ATOM 2323 C CA . HIS A 1 281 ? -5.446 -11.322 -1.436 1.00 98.12 281 HIS A CA 1
ATOM 2324 C C . HIS A 1 281 ? -4.071 -10.700 -1.175 1.00 98.12 281 HIS A C 1
ATOM 2326 O O . HIS A 1 281 ? -3.893 -9.954 -0.210 1.00 98.12 281 HIS A O 1
ATOM 2332 N N . GLY A 1 282 ? -3.082 -10.999 -2.014 1.00 98.06 282 GLY A N 1
ATOM 2333 C CA . GLY A 1 282 ? -1.721 -10.488 -1.863 1.00 98.06 282 GLY A CA 1
ATOM 2334 C C . GLY A 1 282 ? -1.331 -9.557 -2.994 1.00 98.06 282 GLY A C 1
ATOM 2335 O O . GLY A 1 282 ? -1.438 -9.918 -4.155 1.00 98.06 282 GLY A O 1
ATOM 2336 N N . TYR A 1 283 ? -0.822 -8.373 -2.678 1.00 98.06 283 TYR A N 1
ATOM 2337 C CA . TYR A 1 283 ? -0.425 -7.358 -3.648 1.00 98.06 283 TYR A CA 1
ATOM 2338 C C . TYR A 1 283 ? 1.087 -7.167 -3.644 1.00 98.06 283 TYR A C 1
ATOM 2340 O O . TYR A 1 283 ? 1.662 -6.846 -2.602 1.00 98.06 283 TYR A O 1
ATOM 2348 N N . HIS A 1 284 ? 1.720 -7.289 -4.815 1.00 95.62 284 HIS A N 1
ATOM 2349 C CA . HIS A 1 284 ? 3.137 -6.971 -4.984 1.00 95.62 284 HIS A CA 1
ATOM 2350 C C . HIS A 1 284 ? 3.354 -5.592 -5.615 1.00 95.62 284 HIS A C 1
ATOM 2352 O O . HIS A 1 284 ? 3.100 -5.387 -6.804 1.00 95.62 284 HIS A O 1
ATOM 2358 N N . LEU A 1 285 ? 3.880 -4.650 -4.832 1.00 94.31 285 LEU A N 1
ATOM 2359 C CA . LEU A 1 285 ? 4.219 -3.295 -5.264 1.00 94.31 285 LEU A CA 1
ATOM 2360 C C . LEU A 1 285 ? 5.735 -3.130 -5.393 1.00 94.31 285 LEU A C 1
ATOM 2362 O O . LEU A 1 285 ? 6.370 -2.481 -4.558 1.00 94.31 285 LEU A O 1
ATOM 2366 N N . GLY A 1 286 ? 6.300 -3.693 -6.460 1.00 89.62 286 GLY A N 1
ATOM 2367 C CA . GLY A 1 286 ? 7.701 -3.474 -6.823 1.00 89.62 286 GLY A CA 1
ATOM 2368 C C . GLY A 1 286 ? 7.983 -2.022 -7.258 1.00 89.62 286 GLY A C 1
ATOM 2369 O O . GLY A 1 286 ? 7.054 -1.257 -7.541 1.00 89.62 286 GLY A O 1
ATOM 2370 N N . PRO A 1 287 ? 9.257 -1.605 -7.377 1.00 86.81 287 PRO A N 1
ATOM 2371 C CA . PRO A 1 287 ? 9.624 -0.207 -7.639 1.00 86.81 287 PRO A CA 1
ATOM 2372 C C . PRO A 1 287 ? 9.006 0.415 -8.897 1.00 86.81 287 PRO A C 1
ATOM 2374 O O . PRO A 1 287 ? 8.701 1.611 -8.905 1.00 86.81 287 PRO A O 1
ATOM 2377 N N . CYS A 1 288 ? 8.800 -0.391 -9.940 1.00 91.06 288 CYS A N 1
ATOM 2378 C CA . CYS A 1 288 ? 8.230 0.041 -11.214 1.00 91.06 288 CYS A CA 1
ATOM 2379 C C . CYS A 1 288 ? 6.701 0.199 -11.190 1.00 91.06 288 CYS A C 1
ATOM 2381 O O . CYS A 1 288 ? 6.148 0.756 -12.131 1.00 91.06 288 CYS A O 1
ATOM 2383 N N . VAL A 1 289 ? 5.996 -0.203 -10.122 1.00 91.62 289 VAL A N 1
ATOM 2384 C CA . VAL A 1 289 ? 4.540 0.034 -10.013 1.00 91.62 289 VAL A CA 1
ATOM 2385 C C . VAL A 1 289 ? 4.209 1.531 -10.066 1.00 91.62 289 VAL A C 1
ATOM 2387 O O . VAL A 1 289 ? 3.213 1.957 -10.640 1.00 91.62 289 VAL A O 1
ATOM 2390 N N . ALA A 1 290 ? 5.114 2.348 -9.526 1.00 90.44 290 ALA A N 1
ATOM 2391 C CA . ALA A 1 290 ? 5.029 3.798 -9.447 1.00 90.44 290 ALA A CA 1
ATOM 2392 C C . ALA A 1 290 ? 5.654 4.507 -10.667 1.00 90.44 290 ALA A C 1
ATOM 2394 O O . ALA A 1 290 ? 6.137 5.636 -10.557 1.00 90.44 290 ALA A O 1
ATOM 2395 N N . TRP A 1 291 ? 5.678 3.857 -11.834 1.00 90.88 291 TRP A N 1
ATOM 2396 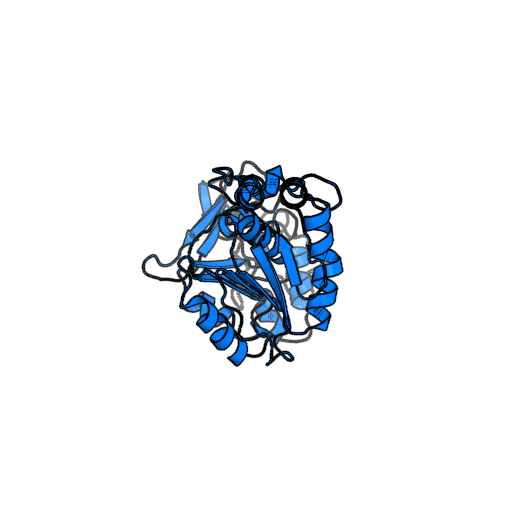C CA . TRP A 1 291 ? 6.334 4.351 -13.051 1.00 90.88 291 TRP A CA 1
ATOM 2397 C C . TRP A 1 291 ? 5.853 5.729 -13.536 1.00 90.88 291 TRP A C 1
ATOM 2399 O O . TRP A 1 291 ? 6.618 6.444 -14.181 1.00 90.88 291 TRP A O 1
ATOM 2409 N N . GLY A 1 292 ? 4.639 6.154 -13.161 1.00 88.94 292 GLY A N 1
ATOM 2410 C CA . GLY A 1 292 ? 4.129 7.503 -13.436 1.00 88.94 292 GLY A CA 1
ATOM 2411 C C . GLY A 1 292 ? 4.932 8.638 -12.783 1.00 88.94 292 GLY A C 1
ATOM 2412 O O . GLY A 1 292 ? 4.843 9.789 -13.217 1.00 88.94 292 GLY A O 1
ATOM 2413 N N . TYR A 1 293 ? 5.745 8.340 -11.762 1.00 89.31 293 TYR A N 1
ATOM 2414 C CA . TYR A 1 293 ? 6.635 9.318 -11.122 1.00 89.31 293 TYR A CA 1
ATOM 2415 C C . TYR A 1 293 ? 8.036 8.793 -10.761 1.00 89.31 293 TYR A C 1
ATOM 2417 O O . TYR A 1 293 ? 8.943 9.599 -10.532 1.00 89.31 293 TYR A O 1
ATOM 2425 N N . LYS A 1 294 ? 8.262 7.474 -10.717 1.00 90.56 294 LYS A N 1
ATOM 2426 C CA . LYS A 1 294 ? 9.592 6.874 -10.537 1.00 90.56 294 LYS A CA 1
ATOM 2427 C C . LYS A 1 294 ? 10.206 6.513 -11.890 1.00 90.56 294 LYS A C 1
ATOM 2429 O O . LYS A 1 294 ? 9.820 5.530 -12.520 1.00 90.56 294 LYS A O 1
ATOM 2434 N N . LYS A 1 295 ? 11.205 7.296 -12.305 1.00 91.00 295 LYS A N 1
ATOM 2435 C CA . LYS A 1 295 ? 12.012 7.020 -13.503 1.00 91.00 295 LYS A CA 1
ATOM 2436 C C . LYS A 1 295 ? 12.938 5.809 -13.293 1.00 91.00 295 LYS A C 1
ATOM 2438 O O . LYS A 1 295 ? 13.444 5.662 -12.174 1.00 91.00 295 LYS A O 1
ATOM 2443 N N . PRO A 1 296 ? 13.248 5.028 -14.346 1.00 90.62 296 PRO A N 1
ATOM 2444 C CA . PRO A 1 296 ? 14.154 3.880 -14.262 1.00 90.62 296 PRO A CA 1
ATOM 2445 C C . PRO A 1 296 ? 15.503 4.210 -13.618 1.00 90.62 296 PRO A C 1
ATOM 2447 O O . PRO A 1 296 ? 15.890 3.557 -12.654 1.00 90.62 296 PRO A O 1
ATOM 2450 N N . ASN A 1 297 ? 16.157 5.303 -14.037 1.00 89.56 297 ASN A N 1
ATOM 2451 C CA . ASN A 1 297 ? 17.441 5.724 -13.466 1.00 89.56 297 ASN A CA 1
ATOM 2452 C C . ASN A 1 297 ? 17.412 5.858 -11.944 1.00 89.56 297 ASN A C 1
ATOM 2454 O O . ASN A 1 297 ? 18.359 5.475 -11.267 1.00 89.56 297 ASN A O 1
ATOM 2458 N N . ARG A 1 298 ? 16.320 6.402 -11.389 1.00 88.38 298 ARG A N 1
ATOM 2459 C CA . ARG A 1 298 ? 16.181 6.580 -9.940 1.00 88.38 298 ARG A CA 1
ATOM 2460 C C . ARG A 1 298 ? 16.035 5.239 -9.228 1.00 88.38 298 ARG A C 1
ATOM 2462 O O . ARG A 1 298 ? 16.581 5.087 -8.141 1.00 88.38 298 ARG A O 1
ATOM 2469 N N . ILE A 1 299 ? 15.289 4.305 -9.813 1.00 87.50 299 ILE A N 1
ATOM 2470 C CA . ILE A 1 299 ? 15.076 2.968 -9.248 1.00 87.50 299 ILE A CA 1
ATOM 2471 C C . ILE A 1 299 ? 16.401 2.205 -9.211 1.00 87.50 299 ILE A C 1
ATOM 2473 O O . ILE A 1 299 ? 16.814 1.756 -8.144 1.00 87.50 299 ILE A O 1
ATOM 2477 N N . ILE A 1 300 ? 17.087 2.143 -10.351 1.00 85.75 300 ILE A N 1
ATOM 2478 C CA . ILE A 1 300 ? 18.314 1.361 -10.528 1.00 85.75 300 ILE A CA 1
ATOM 2479 C C . ILE A 1 300 ? 19.473 1.977 -9.740 1.00 85.75 300 ILE A C 1
ATOM 2481 O O . ILE A 1 300 ? 20.203 1.277 -9.044 1.00 85.75 300 ILE A O 1
ATOM 2485 N N . LYS A 1 301 ? 19.610 3.310 -9.753 1.00 85.25 301 LYS A N 1
ATOM 2486 C CA . LYS A 1 301 ? 20.600 3.992 -8.913 1.00 85.25 301 LYS A CA 1
ATOM 2487 C C . LYS A 1 301 ? 20.353 3.724 -7.431 1.00 85.25 301 LYS A C 1
ATOM 2489 O O . LYS A 1 301 ? 21.292 3.411 -6.711 1.00 85.25 301 LYS A O 1
ATOM 2494 N N . SER A 1 302 ? 19.094 3.810 -6.987 1.00 82.25 302 SER A N 1
ATOM 2495 C CA . SER A 1 302 ? 18.753 3.503 -5.598 1.00 82.25 302 SER A CA 1
ATOM 2496 C C . SER A 1 302 ? 19.169 2.085 -5.233 1.00 82.25 302 SER A C 1
ATOM 2498 O O . SER A 1 302 ? 19.700 1.911 -4.149 1.00 82.25 302 SER A O 1
ATOM 2500 N N . PHE A 1 303 ? 18.965 1.109 -6.121 1.00 80.44 303 PHE A N 1
ATOM 2501 C CA . PHE A 1 303 ? 19.394 -0.270 -5.907 1.00 80.44 303 PHE A CA 1
ATOM 2502 C C . PHE A 1 303 ? 20.913 -0.391 -5.702 1.00 80.44 303 PHE A C 1
ATOM 2504 O O . PHE A 1 303 ? 21.340 -0.976 -4.712 1.00 80.44 303 PHE A O 1
ATOM 2511 N N . TYR A 1 304 ? 21.734 0.213 -6.571 1.00 79.25 304 TYR A N 1
ATOM 2512 C CA . TYR A 1 304 ? 23.202 0.139 -6.460 1.00 79.25 304 TYR A CA 1
ATOM 2513 C C . TYR A 1 304 ? 23.812 0.982 -5.329 1.00 79.25 304 TYR A C 1
ATOM 2515 O O . TYR A 1 304 ? 24.947 0.725 -4.906 1.00 79.25 304 TYR A O 1
ATOM 2523 N N . ASP A 1 305 ? 23.088 1.996 -4.852 1.00 77.56 305 ASP A N 1
ATOM 2524 C CA . ASP A 1 305 ? 23.498 2.823 -3.716 1.00 77.56 305 ASP A CA 1
ATOM 2525 C C . ASP A 1 305 ? 23.269 2.110 -2.363 1.00 77.56 305 ASP A C 1
ATOM 2527 O O . ASP A 1 305 ? 23.876 2.501 -1.358 1.00 77.56 305 ASP A O 1
ATOM 2531 N N . TYR A 1 306 ? 22.455 1.043 -2.304 1.00 68.75 306 TYR A N 1
ATOM 2532 C CA . TYR A 1 306 ? 22.300 0.245 -1.084 1.00 68.75 306 TYR A CA 1
ATOM 2533 C C . TYR A 1 306 ? 23.566 -0.573 -0.794 1.00 68.75 306 TYR A C 1
ATOM 2535 O O . TYR A 1 306 ? 24.021 -1.385 -1.593 1.00 68.75 306 TYR A O 1
ATOM 2543 N N . LYS A 1 307 ? 24.143 -0.343 0.391 1.00 51.94 307 LYS A N 1
ATOM 2544 C CA . LYS A 1 307 ? 25.380 -0.994 0.856 1.00 51.94 307 LYS A CA 1
ATOM 2545 C C . LYS A 1 307 ? 25.172 -2.399 1.435 1.00 51.94 307 LYS A C 1
ATOM 2547 O O . LYS A 1 307 ? 26.145 -3.129 1.577 1.00 51.94 307 LYS A O 1
ATOM 2552 N N . GLU A 1 308 ? 23.941 -2.761 1.788 1.00 56.12 308 GLU A N 1
ATOM 2553 C CA . GLU A 1 308 ? 23.598 -4.040 2.422 1.00 56.12 308 GLU A CA 1
ATOM 2554 C C . GLU A 1 308 ? 22.774 -4.892 1.452 1.00 56.12 308 GLU A C 1
ATOM 2556 O O . GLU A 1 308 ? 21.708 -4.461 1.006 1.00 56.12 308 GLU A O 1
ATOM 2561 N N . ILE A 1 309 ? 23.270 -6.093 1.141 1.00 47.31 309 ILE A N 1
ATOM 2562 C CA . ILE A 1 309 ? 22.653 -7.048 0.204 1.00 47.31 309 ILE A CA 1
ATOM 2563 C C . ILE A 1 309 ? 21.230 -7.428 0.649 1.00 47.31 309 ILE A C 1
ATOM 2565 O O . ILE A 1 309 ? 20.348 -7.546 -0.196 1.00 47.31 309 ILE A O 1
ATOM 2569 N N . ASP A 1 310 ? 20.961 -7.495 1.955 1.00 46.03 310 ASP A N 1
ATOM 2570 C CA . ASP A 1 310 ? 19.633 -7.829 2.496 1.00 46.03 310 ASP A CA 1
ATOM 2571 C C . ASP A 1 310 ? 18.562 -6.787 2.122 1.00 46.03 310 ASP A C 1
ATOM 2573 O O . ASP A 1 310 ? 17.392 -7.109 1.937 1.00 46.03 310 ASP A O 1
ATOM 2577 N N . LYS A 1 311 ? 18.954 -5.523 1.902 1.00 51.03 311 LYS A N 1
ATOM 2578 C CA . LYS A 1 311 ? 18.036 -4.463 1.450 1.00 51.03 311 LYS A CA 1
ATOM 2579 C C . LYS A 1 311 ? 17.832 -4.443 -0.062 1.00 51.03 311 LYS A C 1
ATOM 2581 O O . LYS A 1 311 ? 16.954 -3.717 -0.525 1.00 51.03 311 LYS A O 1
ATOM 2586 N N . ALA A 1 312 ? 18.593 -5.231 -0.823 1.00 52.06 312 ALA A N 1
ATOM 2587 C CA . ALA A 1 312 ? 18.406 -5.378 -2.263 1.00 52.06 312 ALA A CA 1
ATOM 2588 C C . ALA A 1 312 ? 17.079 -6.085 -2.587 1.00 52.06 312 ALA A C 1
ATOM 2590 O O . ALA A 1 312 ? 16.459 -5.748 -3.594 1.00 52.06 312 ALA A O 1
ATOM 2591 N N . TYR A 1 313 ? 16.594 -6.965 -1.695 1.00 58.00 313 TYR A N 1
ATOM 2592 C CA . TYR A 1 313 ? 15.292 -7.636 -1.825 1.00 58.00 313 TYR A CA 1
ATOM 2593 C C . TYR A 1 313 ? 14.119 -6.644 -1.917 1.00 58.00 313 TYR A C 1
ATOM 2595 O O . TYR A 1 313 ? 13.156 -6.882 -2.636 1.00 58.00 313 TYR A O 1
ATOM 2603 N N . ASN A 1 314 ? 14.251 -5.455 -1.313 1.00 55.53 314 ASN A N 1
ATOM 2604 C CA . ASN A 1 314 ? 13.257 -4.371 -1.379 1.00 55.53 314 ASN A CA 1
ATOM 2605 C C . ASN A 1 314 ? 13.045 -3.782 -2.784 1.00 55.53 314 ASN A C 1
ATOM 2607 O O . ASN A 1 314 ? 12.135 -2.970 -2.987 1.00 55.53 314 ASN A O 1
ATOM 2611 N N . HIS A 1 315 ? 13.947 -4.082 -3.717 1.00 53.59 315 HIS A N 1
ATOM 2612 C CA . HIS A 1 315 ? 13.954 -3.537 -5.070 1.00 53.59 315 HIS A CA 1
ATOM 2613 C C . HIS A 1 315 ? 13.606 -4.577 -6.139 1.00 53.59 315 HIS A C 1
ATOM 2615 O O . HIS A 1 315 ? 13.553 -4.218 -7.321 1.00 53.59 315 HIS A O 1
ATOM 2621 N N . VAL A 1 316 ? 13.366 -5.817 -5.707 1.00 49.19 316 VAL A N 1
ATOM 2622 C CA . VAL A 1 316 ? 12.928 -6.957 -6.512 1.00 49.19 316 VAL A CA 1
ATOM 2623 C C . VAL A 1 316 ? 11.401 -6.985 -6.575 1.00 49.19 316 VAL A C 1
ATOM 2625 O O . VAL A 1 316 ? 10.760 -6.680 -5.550 1.00 49.19 316 VAL A O 1
#